Protein AF-A0A2E0ERQ9-F1 (afdb_monomer_lite)

Structure (mmCIF, N/CA/C/O backbone):
data_AF-A0A2E0ERQ9-F1
#
_entry.id   AF-A0A2E0ERQ9-F1
#
loop_
_atom_site.group_PDB
_atom_site.id
_atom_site.type_symbol
_atom_site.label_atom_id
_atom_site.label_alt_id
_atom_site.label_comp_id
_atom_site.label_asym_id
_atom_site.label_entity_id
_atom_site.label_seq_id
_atom_site.pdbx_PDB_ins_code
_atom_site.Cartn_x
_atom_site.Cartn_y
_atom_site.Cartn_z
_atom_site.occupancy
_atom_site.B_iso_or_equiv
_atom_site.auth_seq_id
_atom_site.auth_comp_id
_atom_site.auth_asym_id
_atom_site.auth_atom_id
_atom_site.pdbx_PDB_model_num
ATOM 1 N N . MET A 1 1 ? -15.471 -9.674 26.790 1.00 44.66 1 MET A N 1
ATOM 2 C CA . MET A 1 1 ? -16.475 -10.298 25.898 1.00 44.66 1 MET A CA 1
ATOM 3 C C . MET A 1 1 ? -15.826 -11.527 25.257 1.00 44.66 1 MET A C 1
ATOM 5 O O . MET A 1 1 ? -14.928 -11.338 24.452 1.00 44.66 1 MET A O 1
ATOM 9 N N . LYS A 1 2 ? -16.153 -12.767 25.665 1.00 51.59 2 LYS A N 1
ATOM 10 C CA . LYS A 1 2 ? -15.519 -13.971 25.083 1.00 51.59 2 LYS A CA 1
ATOM 11 C C . LYS A 1 2 ? -15.992 -14.129 23.633 1.00 51.59 2 LYS A C 1
ATOM 13 O O . LYS A 1 2 ? -17.134 -14.515 23.394 1.00 51.59 2 LYS A O 1
ATOM 18 N N . SER A 1 3 ? -15.141 -13.730 22.691 1.00 60.16 3 SER A N 1
ATOM 19 C CA . SER A 1 3 ? -15.260 -14.110 21.286 1.00 60.16 3 SER A CA 1
ATOM 20 C C . SER A 1 3 ? -15.179 -15.637 21.203 1.00 60.16 3 SER A C 1
ATOM 22 O O . SER A 1 3 ? -14.380 -16.260 21.909 1.00 60.16 3 SER A O 1
ATOM 24 N N . ASN A 1 4 ? -16.043 -16.255 20.397 1.00 76.00 4 ASN A N 1
ATOM 25 C CA . ASN A 1 4 ? -16.022 -17.699 20.209 1.00 76.00 4 ASN A CA 1
ATOM 26 C C . ASN A 1 4 ? -14.870 -18.036 19.250 1.00 76.00 4 ASN A C 1
ATOM 28 O O . ASN A 1 4 ? -15.045 -18.090 18.033 1.00 76.00 4 ASN A O 1
ATOM 32 N N . PHE A 1 5 ? -13.665 -18.180 19.808 1.00 82.62 5 PHE A N 1
ATOM 33 C CA . PHE A 1 5 ? -12.406 -18.360 19.075 1.00 82.62 5 PHE A CA 1
ATOM 34 C C . PHE A 1 5 ? -12.476 -19.492 18.034 1.00 82.62 5 PHE A C 1
ATOM 36 O O . PHE A 1 5 ? -11.980 -19.342 16.921 1.00 82.62 5 PHE A O 1
ATOM 43 N N . LYS A 1 6 ? -13.203 -20.576 18.344 1.00 83.69 6 LYS A N 1
ATOM 44 C CA . LYS A 1 6 ? -13.457 -21.692 17.416 1.00 83.69 6 LYS A CA 1
ATOM 45 C C . LYS A 1 6 ? -14.171 -21.254 16.129 1.00 83.69 6 LYS A C 1
ATOM 47 O O . LYS A 1 6 ? -13.808 -21.7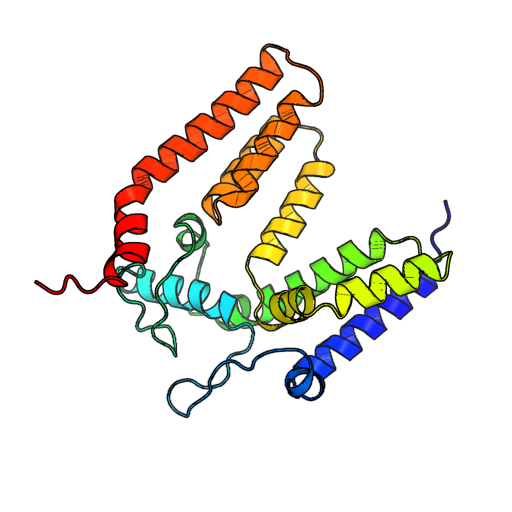14 15.054 1.00 83.69 6 LYS A O 1
ATOM 52 N N . ILE A 1 7 ? -15.149 -20.347 16.228 1.00 83.44 7 ILE A N 1
ATOM 53 C CA . ILE A 1 7 ? -15.884 -19.829 15.063 1.00 83.44 7 ILE A CA 1
ATOM 54 C C . ILE A 1 7 ? -14.958 -18.986 14.182 1.00 83.44 7 ILE A C 1
ATOM 56 O O . ILE A 1 7 ? -15.000 -19.114 12.966 1.00 83.44 7 ILE A O 1
ATOM 60 N N . HIS A 1 8 ? -14.080 -18.178 14.779 1.00 85.25 8 HIS A N 1
ATOM 61 C CA . HIS A 1 8 ? -13.148 -17.338 14.018 1.00 85.25 8 HIS A CA 1
ATOM 62 C C . HIS A 1 8 ? -12.153 -18.193 13.231 1.00 85.25 8 HIS A C 1
ATOM 64 O O . HIS A 1 8 ? -11.906 -17.919 12.062 1.00 85.25 8 HIS A O 1
ATOM 70 N N . ILE A 1 9 ? -11.639 -19.260 13.851 1.00 85.25 9 ILE A N 1
ATOM 71 C CA . ILE A 1 9 ? -10.770 -20.231 13.179 1.00 85.25 9 ILE A CA 1
ATOM 72 C C . ILE A 1 9 ? -11.498 -20.891 12.004 1.00 85.25 9 ILE A C 1
ATOM 74 O O . ILE A 1 9 ? -10.958 -20.940 10.902 1.00 85.25 9 ILE A O 1
ATOM 78 N N . LEU A 1 10 ? -12.725 -21.375 12.223 1.00 85.44 10 LEU A N 1
ATOM 79 C CA . LEU A 1 10 ? -13.515 -22.018 11.173 1.00 85.44 10 LEU A CA 1
ATOM 80 C C . LEU A 1 10 ? -13.755 -21.071 9.989 1.00 85.44 10 LEU A C 1
ATOM 82 O O . LEU A 1 10 ? -13.520 -21.448 8.844 1.00 85.44 10 LEU A O 1
ATOM 86 N N . VAL A 1 11 ? -14.183 -19.837 10.268 1.00 85.38 11 VAL A N 1
ATOM 87 C CA . VAL A 1 11 ? -14.429 -18.808 9.250 1.00 85.38 11 VAL A CA 1
ATOM 88 C C . VAL A 1 11 ? -13.144 -18.462 8.493 1.00 85.38 11 VAL A C 1
ATOM 90 O O . VAL A 1 11 ? -13.171 -18.344 7.271 1.00 85.38 11 VAL A O 1
ATOM 93 N N . PHE A 1 12 ? -12.008 -18.371 9.189 1.00 86.19 12 PHE A N 1
ATOM 94 C CA . PHE A 1 12 ? -10.707 -18.133 8.565 1.00 86.19 12 PHE A CA 1
ATOM 95 C C . PHE A 1 12 ? -10.336 -19.239 7.575 1.00 86.19 12 PHE A C 1
ATOM 97 O O . PHE A 1 12 ? -10.078 -18.944 6.408 1.00 86.19 12 PHE A O 1
ATOM 104 N N . PHE A 1 13 ? -10.402 -20.509 7.980 1.00 86.50 13 PHE A N 1
ATOM 105 C CA . PHE A 1 13 ? -10.125 -21.620 7.066 1.00 86.50 13 PHE A CA 1
ATOM 106 C C . PHE A 1 13 ? -11.117 -21.698 5.900 1.00 86.50 13 PHE A C 1
ATOM 108 O O . PHE A 1 13 ? -10.704 -21.982 4.777 1.00 86.50 13 PHE A O 1
ATOM 115 N N . LEU A 1 14 ? -12.396 -21.384 6.126 1.00 84.12 14 LEU A N 1
ATOM 116 C CA . LEU A 1 14 ? -13.394 -21.337 5.057 1.00 84.12 14 LEU A CA 1
ATOM 117 C C . LEU A 1 14 ? -13.080 -20.224 4.049 1.00 84.12 14 LEU A C 1
ATOM 119 O O . LEU A 1 14 ? -13.145 -20.459 2.846 1.00 84.12 14 LEU A O 1
ATOM 123 N N . SER A 1 15 ? -12.668 -19.042 4.513 1.00 83.00 15 SER A N 1
ATOM 124 C CA . SER A 1 15 ? -12.252 -17.948 3.625 1.00 83.00 15 SER A CA 1
ATOM 125 C C . SER A 1 15 ? -11.004 -18.284 2.811 1.00 83.00 15 SER A C 1
ATOM 127 O O . SER A 1 15 ? -10.958 -17.989 1.620 1.00 83.00 15 SER A O 1
ATOM 129 N N . ILE A 1 16 ? -10.038 -18.992 3.406 1.00 84.44 16 ILE A N 1
ATOM 130 C CA . ILE A 1 16 ? -8.882 -19.521 2.675 1.00 84.44 16 ILE A CA 1
ATOM 131 C C . ILE A 1 16 ? -9.336 -20.518 1.610 1.00 84.44 16 ILE A C 1
ATOM 133 O O . ILE A 1 16 ? -8.895 -20.413 0.472 1.00 84.44 16 ILE A O 1
ATOM 137 N N . ALA A 1 17 ? -10.230 -21.454 1.942 1.00 81.25 17 ALA A N 1
ATOM 138 C CA . ALA A 1 17 ? -10.741 -22.423 0.975 1.00 81.25 17 ALA A CA 1
ATOM 139 C C . ALA A 1 17 ? -11.437 -21.729 -0.207 1.00 81.25 17 ALA A C 1
ATOM 141 O O . ALA A 1 17 ? -11.180 -22.067 -1.358 1.00 81.25 17 ALA A O 1
ATOM 142 N N . VAL A 1 18 ? -12.248 -20.704 0.060 1.00 75.19 18 VAL A N 1
ATOM 143 C CA . VAL A 1 18 ? -12.875 -19.874 -0.979 1.00 75.19 18 VAL A CA 1
ATOM 144 C C . VAL A 1 18 ? -11.821 -19.198 -1.851 1.00 75.19 18 VAL A C 1
ATOM 146 O O . VAL A 1 18 ? -11.927 -19.239 -3.071 1.00 75.19 18 VAL A O 1
ATOM 149 N N . PHE A 1 19 ? -10.782 -18.618 -1.253 1.00 75.44 19 PHE A N 1
ATOM 150 C CA . PHE A 1 19 ? -9.700 -17.978 -2.000 1.00 75.44 19 PHE A CA 1
ATOM 151 C C . PHE A 1 19 ? -8.886 -18.961 -2.832 1.00 75.44 19 PHE A C 1
ATOM 153 O O . PHE A 1 19 ? -8.547 -18.657 -3.973 1.00 75.44 19 PHE A O 1
ATOM 160 N N . LEU A 1 20 ? -8.649 -20.168 -2.323 1.00 75.06 20 LEU A N 1
ATOM 161 C CA . LEU A 1 20 ? -8.053 -21.247 -3.104 1.00 75.06 20 LEU A CA 1
ATOM 162 C C . LEU A 1 20 ? -8.925 -21.637 -4.301 1.00 75.06 20 LEU A C 1
ATOM 164 O O . LEU A 1 20 ? -8.372 -22.057 -5.306 1.00 75.06 20 LEU A O 1
ATOM 168 N N . LEU A 1 21 ? -10.248 -21.449 -4.235 1.00 70.38 21 LEU A N 1
ATOM 169 C CA . LEU A 1 21 ? -11.177 -21.663 -5.353 1.00 70.38 21 LEU A CA 1
ATOM 170 C C . LEU A 1 21 ? -11.276 -20.467 -6.323 1.00 70.38 21 LEU A C 1
ATOM 172 O O . LEU A 1 21 ? -11.839 -20.614 -7.411 1.00 70.38 21 LEU A O 1
ATOM 176 N N . ILE A 1 22 ? -10.696 -19.307 -5.991 1.00 68.00 22 ILE A N 1
ATOM 177 C CA . ILE A 1 22 ? -10.558 -18.173 -6.925 1.00 68.00 22 ILE A CA 1
ATOM 178 C C . ILE A 1 22 ? -9.471 -18.463 -7.966 1.00 68.00 22 ILE A C 1
ATOM 180 O O . ILE A 1 22 ? -9.677 -18.199 -9.151 1.00 68.00 22 ILE A O 1
ATOM 184 N N . TYR A 1 23 ? -8.345 -19.043 -7.540 1.00 65.19 23 TYR A N 1
ATOM 185 C CA . TYR A 1 23 ? -7.216 -19.381 -8.414 1.00 65.19 23 TYR A CA 1
ATOM 186 C C . TYR A 1 23 ? -7.529 -20.368 -9.552 1.00 65.19 23 TYR A C 1
ATOM 188 O O . TYR A 1 23 ? -7.050 -20.124 -10.650 1.00 65.19 23 TYR A O 1
ATOM 196 N N . PRO A 1 24 ? -8.354 -21.424 -9.393 1.00 61.06 24 PRO A N 1
ATOM 197 C CA . PRO A 1 24 ? -8.793 -22.265 -10.511 1.00 61.06 24 PRO A CA 1
ATOM 198 C C . PRO A 1 24 ? -9.863 -21.592 -11.391 1.00 61.06 24 PRO A C 1
ATOM 200 O O . PRO A 1 24 ? -10.491 -22.249 -12.214 1.00 61.06 24 PRO A O 1
ATOM 203 N N . HIS A 1 25 ? -10.124 -20.296 -11.200 1.00 63.12 25 HIS A N 1
ATOM 204 C CA . HIS A 1 25 ? -11.073 -19.476 -11.957 1.00 63.12 25 HIS A CA 1
ATOM 205 C C . HIS A 1 25 ? -12.541 -19.921 -11.925 1.00 63.12 25 HIS A C 1
ATOM 207 O O . HIS A 1 25 ? -13.368 -19.364 -12.650 1.00 63.12 25 HIS A O 1
ATOM 213 N N . ILE A 1 26 ? -12.892 -20.853 -11.036 1.00 61.28 26 ILE A N 1
ATOM 214 C CA . ILE A 1 26 ? -14.237 -21.436 -10.924 1.00 61.28 26 ILE A CA 1
ATOM 215 C C . ILE A 1 26 ? -15.272 -20.354 -10.591 1.00 61.28 26 ILE A C 1
ATOM 217 O O . ILE A 1 26 ? -16.313 -20.262 -11.239 1.00 61.28 26 ILE A O 1
ATOM 221 N N . PHE A 1 27 ? -14.965 -19.484 -9.624 1.00 55.94 27 PHE A N 1
ATOM 222 C CA . PHE A 1 27 ? -15.824 -18.348 -9.266 1.00 55.94 27 PHE A CA 1
ATOM 223 C C . PHE A 1 27 ? -15.600 -17.116 -10.157 1.00 55.94 27 PHE A C 1
ATOM 225 O O . PHE A 1 27 ? -16.469 -16.255 -10.276 1.00 55.94 27 PHE A O 1
ATOM 232 N N . TYR A 1 28 ? -14.451 -17.039 -10.825 1.00 58.38 28 TYR A N 1
ATOM 233 C CA . TYR A 1 28 ? -13.994 -15.848 -11.538 1.00 58.38 28 TYR A CA 1
ATOM 234 C C . TYR A 1 28 ? -14.895 -15.506 -12.728 1.00 58.38 28 TYR A C 1
ATOM 236 O O . TYR A 1 28 ? -15.279 -14.354 -12.881 1.00 58.38 28 TYR A O 1
ATOM 244 N N . LYS A 1 29 ? -15.328 -16.511 -13.505 1.00 62.69 29 LYS A N 1
ATOM 245 C CA . LYS A 1 29 ? -16.201 -16.319 -14.680 1.00 62.69 29 LYS A CA 1
ATOM 246 C C . LYS A 1 29 ? -17.531 -15.619 -14.356 1.00 62.69 29 LYS A C 1
ATOM 248 O O . LYS A 1 29 ? -18.107 -14.987 -15.235 1.00 62.69 29 LYS A O 1
ATOM 253 N N . TYR A 1 30 ? -18.022 -15.742 -13.123 1.00 64.25 30 TYR A N 1
ATOM 254 C CA . TYR A 1 30 ? -19.351 -15.260 -12.736 1.00 64.25 30 TYR A CA 1
ATOM 255 C C . TYR A 1 30 ? -19.328 -13.928 -11.985 1.00 64.25 30 TYR A C 1
ATOM 257 O O . TYR A 1 30 ? -20.304 -13.187 -12.046 1.00 64.25 30 TYR A O 1
ATOM 265 N N . PHE A 1 31 ? -18.234 -13.620 -11.283 1.00 64.69 31 PHE A N 1
ATOM 266 C CA . PHE A 1 31 ? -18.182 -12.478 -10.364 1.00 64.69 31 PHE A CA 1
ATOM 267 C C . PHE A 1 31 ? -17.186 -11.387 -10.769 1.00 64.69 31 PHE A C 1
ATOM 269 O O . PHE A 1 31 ? -17.304 -10.264 -10.280 1.00 64.69 31 PHE A O 1
ATOM 276 N N . VAL A 1 32 ? -16.202 -11.688 -11.628 1.00 65.12 32 VAL A N 1
ATOM 277 C CA . VAL A 1 32 ? -15.074 -10.787 -11.895 1.00 65.12 32 VAL A CA 1
ATOM 278 C C . VAL A 1 32 ? -14.647 -10.826 -13.364 1.00 65.12 32 VAL A C 1
ATOM 280 O O . VAL A 1 32 ? -14.481 -11.888 -13.958 1.00 65.12 32 VAL A O 1
ATOM 283 N N . PHE A 1 33 ? -14.397 -9.657 -13.958 1.00 65.44 33 PHE A N 1
ATOM 284 C CA . PHE A 1 33 ? -13.843 -9.581 -15.311 1.00 65.44 33 PHE A CA 1
ATOM 285 C C . PHE A 1 33 ? -12.395 -10.091 -15.325 1.00 65.44 33 PHE A C 1
ATOM 287 O O . PHE A 1 33 ? -11.528 -9.562 -14.620 1.00 65.44 33 PHE A O 1
ATOM 294 N N . GLN A 1 34 ? -12.139 -11.127 -16.122 1.00 65.00 34 GLN A N 1
ATOM 295 C CA . GLN A 1 34 ? -10.807 -11.707 -16.280 1.00 65.00 34 GLN A CA 1
ATOM 296 C C . GLN A 1 34 ? -9.852 -10.707 -16.930 1.00 65.00 34 GLN A C 1
ATOM 298 O O . GLN A 1 34 ? -10.224 -9.978 -17.850 1.00 65.00 34 GLN A O 1
ATOM 303 N N . MET A 1 35 ? -8.613 -10.676 -16.437 1.00 66.62 35 MET A N 1
ATOM 304 C CA . MET A 1 35 ? -7.533 -9.992 -17.143 1.00 66.62 35 MET A CA 1
ATOM 305 C C . MET A 1 35 ? -7.275 -10.720 -18.468 1.00 66.62 35 MET A C 1
ATOM 307 O O . MET A 1 35 ? -7.249 -11.954 -18.473 1.00 66.62 35 MET A O 1
ATOM 311 N N . PRO A 1 36 ? -7.091 -9.991 -19.581 1.00 66.56 36 PRO A N 1
ATOM 312 C CA . PRO A 1 36 ? -6.768 -10.610 -20.856 1.00 66.56 36 PRO A CA 1
ATOM 313 C C . PRO A 1 36 ? -5.425 -11.339 -20.740 1.00 66.56 36 PRO A C 1
ATOM 315 O O . PRO A 1 36 ? -4.424 -10.752 -20.321 1.00 66.56 36 PRO A O 1
ATOM 318 N N . PHE A 1 37 ? -5.416 -12.618 -21.107 1.00 70.56 37 PHE A N 1
ATOM 319 C CA . PHE A 1 37 ? -4.227 -13.464 -21.119 1.00 70.56 37 PHE A CA 1
ATOM 320 C C . PHE A 1 37 ? -3.877 -13.857 -22.557 1.00 70.56 37 PHE A C 1
ATOM 322 O O . PHE A 1 37 ? -4.756 -14.062 -23.394 1.00 70.56 37 PHE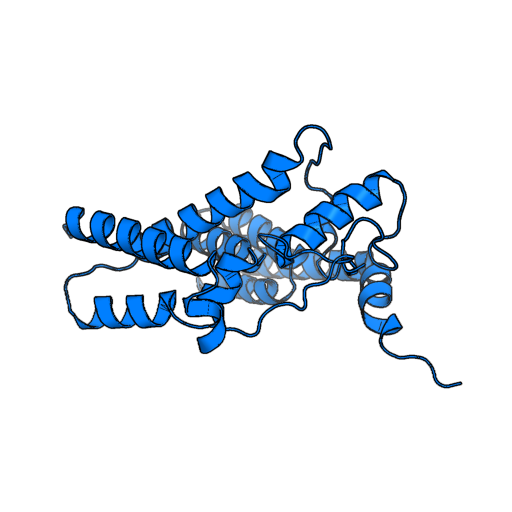 A O 1
ATOM 329 N N . SER A 1 38 ? -2.581 -13.934 -22.845 1.00 69.50 38 SER A N 1
ATOM 330 C CA . SER A 1 38 ? -2.030 -14.383 -24.129 1.00 69.50 38 SER A CA 1
ATOM 331 C C . SER A 1 38 ? -0.670 -15.046 -23.906 1.00 69.50 38 SER A C 1
ATOM 333 O O . SER A 1 38 ? -0.111 -14.935 -22.817 1.00 69.50 38 SER A O 1
ATOM 335 N N . ASP A 1 39 ? -0.096 -15.672 -24.934 1.00 67.69 39 ASP A N 1
ATOM 336 C CA . ASP A 1 39 ? 1.247 -16.268 -24.840 1.00 67.69 39 ASP A CA 1
ATOM 337 C C . ASP A 1 39 ? 2.332 -15.235 -24.485 1.00 67.69 39 ASP A C 1
ATOM 339 O O . ASP A 1 39 ? 3.324 -15.559 -23.836 1.00 67.69 39 ASP A O 1
ATOM 343 N N . GLN A 1 40 ? 2.130 -13.972 -24.875 1.00 65.81 40 GLN A N 1
ATOM 344 C CA . GLN A 1 40 ? 3.043 -12.860 -24.584 1.00 65.81 40 GLN A CA 1
ATOM 345 C C . GLN A 1 40 ? 2.778 -12.211 -23.221 1.00 65.81 40 GLN A C 1
ATOM 347 O O . GLN A 1 40 ? 3.667 -11.585 -22.649 1.00 65.81 40 GLN A O 1
ATOM 352 N N . ALA A 1 41 ? 1.568 -12.380 -22.692 1.00 66.88 41 ALA A N 1
ATOM 353 C CA . ALA A 1 41 ? 1.157 -11.849 -21.405 1.00 66.88 41 ALA A CA 1
ATOM 354 C C . ALA A 1 41 ? 0.408 -12.940 -20.629 1.00 66.88 41 ALA A C 1
ATOM 356 O O . ALA A 1 41 ? -0.833 -12.959 -20.614 1.00 66.88 41 ALA A O 1
ATOM 357 N N . PRO A 1 42 ? 1.158 -13.903 -20.059 1.00 67.06 42 PRO A N 1
ATOM 358 C CA . PRO A 1 42 ? 0.564 -15.022 -19.360 1.00 67.06 42 PRO A CA 1
ATOM 359 C C . PRO A 1 42 ? -0.199 -14.513 -18.146 1.00 67.06 42 PRO A C 1
ATOM 361 O O . PRO A 1 42 ? 0.096 -13.459 -17.575 1.00 67.06 42 PRO A O 1
ATOM 364 N N . GLN A 1 43 ? -1.185 -15.294 -17.730 1.00 67.00 43 GLN A N 1
ATOM 365 C CA . GLN A 1 43 ? -1.933 -14.977 -16.534 1.00 67.00 43 GLN A CA 1
ATOM 366 C C . GLN A 1 43 ? -0.993 -14.920 -15.325 1.00 67.00 43 GLN A C 1
ATOM 368 O O . GLN A 1 43 ? -0.382 -15.914 -14.935 1.00 67.00 43 GLN A O 1
ATOM 373 N N . SER A 1 44 ? -0.864 -13.728 -14.747 1.00 72.88 44 SER A N 1
ATOM 374 C CA . SER A 1 44 ? -0.012 -13.493 -13.590 1.00 72.88 44 SER A CA 1
ATOM 375 C C . SER A 1 44 ? -0.828 -13.599 -12.315 1.00 72.88 44 SER A C 1
ATOM 377 O O . SER A 1 44 ? -1.833 -12.904 -12.161 1.00 72.88 44 SER A O 1
ATOM 379 N N . TYR A 1 45 ? -0.332 -14.374 -11.353 1.00 81.06 45 TYR A N 1
ATOM 380 C CA . TYR A 1 45 ? -0.757 -14.215 -9.966 1.00 81.06 45 TYR A CA 1
ATOM 381 C C . TYR A 1 45 ? -0.484 -12.779 -9.516 1.00 81.06 45 TYR A C 1
ATOM 383 O O . TYR A 1 45 ? 0.540 -12.203 -9.897 1.00 81.06 45 TYR A O 1
ATOM 391 N N . PHE A 1 46 ? -1.391 -12.209 -8.720 1.00 89.56 46 PHE A N 1
ATOM 392 C CA . PHE A 1 46 ? -1.217 -10.886 -8.119 1.00 89.56 46 PHE A CA 1
ATOM 393 C C . PHE A 1 46 ? -0.924 -9.783 -9.140 1.00 89.56 46 PHE A C 1
ATOM 395 O O . PHE A 1 46 ? 0.036 -9.022 -9.015 1.00 89.56 46 PHE A O 1
ATOM 402 N N . ALA A 1 47 ? -1.736 -9.723 -10.194 1.00 88.19 47 ALA A N 1
ATOM 403 C CA . ALA A 1 47 ? -1.422 -8.923 -11.367 1.00 88.19 47 ALA A CA 1
ATOM 404 C C . ALA A 1 47 ? -1.248 -7.413 -11.101 1.00 88.19 47 ALA A C 1
ATOM 406 O O . ALA A 1 47 ? -0.473 -6.776 -11.811 1.00 88.19 47 ALA A O 1
ATOM 407 N N . ASP A 1 48 ? -1.918 -6.818 -10.110 1.00 91.31 48 ASP A N 1
ATOM 408 C CA . ASP A 1 48 ? -1.712 -5.397 -9.775 1.00 91.31 48 ASP A CA 1
ATOM 409 C C . ASP A 1 48 ? -0.351 -5.197 -9.092 1.00 91.31 48 ASP A C 1
ATOM 411 O O . ASP A 1 48 ? 0.378 -4.247 -9.382 1.00 91.31 48 ASP A O 1
ATOM 415 N N . TRP A 1 49 ? 0.030 -6.134 -8.225 1.00 93.56 49 TRP A N 1
ATOM 416 C CA . TRP A 1 49 ? 1.319 -6.115 -7.542 1.00 93.56 49 TRP A CA 1
ATOM 417 C C . TRP A 1 49 ? 2.503 -6.316 -8.483 1.00 93.56 49 TRP A C 1
ATOM 419 O O . TRP A 1 49 ? 3.560 -5.711 -8.288 1.00 93.56 49 TRP A O 1
ATOM 429 N N . THR A 1 50 ? 2.337 -7.122 -9.534 1.00 92.12 50 THR A N 1
ATOM 430 C CA . THR A 1 50 ? 3.430 -7.381 -10.477 1.00 92.12 50 THR A CA 1
ATOM 431 C C . THR A 1 50 ? 3.891 -6.133 -11.218 1.00 92.12 50 THR A C 1
ATOM 433 O O . THR A 1 50 ? 5.080 -6.052 -11.514 1.00 92.12 50 THR A O 1
ATOM 436 N N . VAL A 1 51 ? 3.028 -5.123 -11.408 1.00 92.50 51 VAL A N 1
ATOM 437 C CA . VAL A 1 51 ? 3.424 -3.804 -11.948 1.00 92.50 51 VAL A CA 1
ATOM 438 C C . VAL A 1 51 ? 4.455 -3.127 -11.049 1.00 92.50 51 VAL A C 1
ATOM 440 O O . VAL A 1 51 ? 5.419 -2.540 -11.528 1.00 92.50 51 VAL A O 1
ATOM 443 N N . ILE A 1 52 ? 4.266 -3.207 -9.730 1.00 94.69 52 ILE A N 1
ATOM 444 C CA . ILE A 1 52 ? 5.157 -2.564 -8.759 1.00 94.69 52 ILE A CA 1
ATOM 445 C C . ILE A 1 52 ? 6.509 -3.286 -8.750 1.00 94.69 52 ILE A C 1
ATOM 447 O O . ILE A 1 52 ? 7.557 -2.640 -8.776 1.00 94.69 52 ILE A O 1
ATOM 451 N N . ILE A 1 53 ? 6.501 -4.623 -8.759 1.00 94.75 53 ILE A N 1
ATOM 452 C CA . ILE A 1 53 ? 7.736 -5.421 -8.787 1.00 94.75 53 ILE A CA 1
ATOM 453 C C . ILE A 1 53 ? 8.504 -5.225 -10.098 1.00 94.75 53 ILE A C 1
ATOM 455 O O . ILE A 1 53 ? 9.719 -5.010 -10.075 1.00 94.75 53 ILE A O 1
ATOM 459 N N . SER A 1 54 ? 7.814 -5.258 -11.239 1.00 94.00 54 SER A N 1
ATOM 460 C CA . SER A 1 54 ? 8.432 -5.039 -12.548 1.00 94.00 54 SER A CA 1
ATOM 461 C C . SER A 1 54 ? 9.003 -3.628 -12.669 1.00 94.00 54 SER A C 1
ATOM 463 O O . SER A 1 54 ? 10.141 -3.477 -13.110 1.00 94.00 54 SER A O 1
ATOM 465 N N . ALA A 1 55 ? 8.296 -2.614 -12.163 1.00 95.19 55 ALA A N 1
ATOM 466 C CA . ALA A 1 55 ? 8.798 -1.248 -12.111 1.00 95.19 55 ALA A CA 1
ATOM 467 C C . ALA A 1 55 ? 10.054 -1.129 -11.228 1.00 95.19 55 ALA A C 1
ATOM 469 O O . ALA A 1 55 ? 11.029 -0.487 -11.613 1.00 95.19 55 ALA A O 1
ATOM 470 N N . MET A 1 56 ? 10.109 -1.791 -10.069 1.00 95.06 56 MET A N 1
ATOM 471 C CA . MET A 1 56 ? 11.342 -1.818 -9.268 1.00 95.06 56 MET A CA 1
ATOM 472 C C . MET A 1 56 ? 12.504 -2.465 -10.031 1.00 95.06 56 MET A C 1
ATOM 474 O O . MET A 1 56 ? 13.611 -1.924 -10.040 1.00 95.06 56 MET A O 1
ATOM 478 N N . LYS A 1 57 ? 12.251 -3.580 -10.726 1.00 94.00 57 LYS A N 1
ATOM 479 C CA . LYS A 1 57 ? 13.253 -4.256 -11.560 1.00 94.00 57 LYS A CA 1
ATOM 480 C C . LYS A 1 57 ? 13.762 -3.354 -12.691 1.00 94.00 57 LYS A C 1
ATOM 482 O O . LYS A 1 57 ? 14.970 -3.240 -12.868 1.00 94.00 57 LYS A O 1
ATOM 487 N N . CYS A 1 58 ? 12.868 -2.696 -13.420 1.00 94.56 58 CYS A N 1
ATOM 488 C CA . CYS A 1 58 ? 13.233 -1.834 -14.544 1.00 94.56 58 CYS A CA 1
ATOM 489 C C . CYS A 1 58 ? 13.914 -0.537 -14.099 1.00 94.56 58 CYS A C 1
ATOM 491 O O . CYS A 1 58 ? 14.860 -0.081 -14.740 1.00 94.56 58 CYS A O 1
ATOM 493 N N . LYS A 1 59 ? 13.534 0.013 -12.943 1.00 94.44 59 LYS A N 1
ATOM 494 C CA . LYS A 1 59 ? 14.241 1.150 -12.344 1.00 94.44 59 LYS A CA 1
ATOM 495 C C . LYS A 1 59 ? 15.708 0.819 -12.047 1.00 94.44 59 LYS A C 1
ATOM 497 O O . LYS A 1 59 ? 16.571 1.652 -12.303 1.00 94.44 59 LYS A O 1
ATOM 502 N N . LEU A 1 60 ? 16.011 -0.391 -11.558 1.00 92.31 60 LEU A N 1
ATOM 503 C CA . LEU A 1 60 ? 17.401 -0.832 -11.344 1.00 92.31 60 LEU A CA 1
ATOM 504 C C . LEU A 1 60 ? 18.214 -0.917 -12.645 1.00 92.31 60 LEU A C 1
ATOM 506 O O . LEU A 1 60 ? 19.436 -0.828 -12.606 1.00 92.31 60 LEU A O 1
ATOM 510 N N . GLN A 1 61 ? 17.544 -1.073 -13.785 1.00 93.56 61 GLN A N 1
ATOM 511 C CA . GLN A 1 61 ? 18.158 -1.101 -15.113 1.00 93.56 61 GLN A CA 1
ATOM 512 C C . GLN A 1 61 ? 18.254 0.295 -15.759 1.00 93.56 61 GLN A C 1
ATOM 514 O O . GLN A 1 61 ? 18.733 0.408 -16.883 1.00 93.56 61 GLN A O 1
ATOM 519 N N . GLY A 1 62 ? 17.818 1.354 -15.066 1.00 93.94 62 GLY A N 1
ATOM 520 C CA . GLY A 1 62 ? 17.887 2.737 -15.546 1.00 93.94 62 GLY A CA 1
ATOM 521 C C . GLY A 1 62 ? 16.671 3.210 -16.349 1.00 93.94 62 GLY A C 1
ATOM 522 O O . GLY A 1 62 ? 16.694 4.328 -16.859 1.00 93.94 62 GLY A O 1
ATOM 523 N N . TYR A 1 63 ? 15.604 2.408 -16.450 1.00 94.31 63 TYR A N 1
ATOM 524 C CA . TYR A 1 63 ? 14.379 2.821 -17.143 1.00 94.31 63 TYR A CA 1
ATOM 525 C C . TYR A 1 63 ? 13.567 3.835 -16.326 1.00 94.31 63 TYR A C 1
ATOM 527 O O . TYR A 1 63 ? 13.411 3.707 -15.107 1.00 94.31 63 TYR A O 1
ATOM 535 N N . ASP A 1 64 ? 12.970 4.805 -17.024 1.00 93.44 64 ASP A N 1
ATOM 536 C CA . ASP A 1 64 ? 11.918 5.656 -16.467 1.00 93.44 64 ASP A CA 1
ATOM 537 C C . ASP A 1 64 ? 10.569 4.924 -16.525 1.00 93.44 64 ASP A C 1
ATOM 539 O O . ASP A 1 64 ? 9.827 4.994 -17.505 1.00 93.44 64 ASP A O 1
ATOM 543 N N . VAL A 1 65 ? 10.252 4.230 -15.435 1.00 93.88 65 VAL A N 1
ATOM 544 C CA . VAL A 1 65 ? 9.068 3.364 -15.306 1.00 93.88 65 VAL A CA 1
ATOM 545 C C . VAL A 1 65 ? 7.726 4.093 -15.350 1.00 93.88 65 VAL A C 1
ATOM 547 O O . VAL A 1 65 ? 6.684 3.453 -15.499 1.00 93.88 65 VAL A O 1
ATOM 550 N N . PHE A 1 66 ? 7.732 5.425 -15.243 1.00 92.44 66 PHE A N 1
ATOM 551 C CA . PHE A 1 66 ? 6.538 6.245 -15.453 1.00 92.44 66 PHE A CA 1
ATOM 552 C C . PHE A 1 66 ? 6.241 6.456 -16.946 1.00 92.44 66 PHE A C 1
ATOM 554 O O . PHE A 1 66 ? 5.108 6.776 -17.300 1.00 92.44 66 PHE A O 1
ATOM 561 N N . LEU A 1 67 ? 7.233 6.257 -17.824 1.00 90.75 67 LEU A N 1
ATOM 562 C CA . LEU A 1 67 ? 7.102 6.355 -19.281 1.00 90.75 67 LEU A CA 1
ATOM 563 C C . LEU A 1 67 ? 6.978 4.991 -19.955 1.00 90.75 67 LEU A C 1
ATOM 565 O O . LEU A 1 67 ? 6.141 4.831 -20.849 1.00 90.75 67 LEU A O 1
ATOM 569 N N . ASP A 1 68 ? 7.815 4.039 -19.554 1.00 91.12 68 ASP A N 1
ATOM 570 C CA . ASP A 1 68 ? 7.870 2.704 -20.143 1.00 91.12 68 ASP A CA 1
ATOM 571 C C . ASP A 1 68 ? 8.362 1.684 -19.114 1.00 91.12 68 ASP A C 1
ATOM 573 O O . ASP A 1 68 ? 9.302 1.951 -18.364 1.00 91.12 68 ASP A O 1
ATOM 577 N N . ASN A 1 69 ? 7.716 0.521 -19.058 1.00 92.88 69 ASN A N 1
ATOM 578 C CA . ASN A 1 69 ? 8.046 -0.526 -18.094 1.00 92.88 69 ASN A CA 1
ATOM 579 C C . ASN A 1 69 ? 8.171 -1.875 -18.813 1.00 92.88 69 ASN A C 1
ATOM 581 O O . ASN A 1 69 ? 7.322 -2.753 -18.632 1.00 92.88 69 ASN A O 1
ATOM 585 N N . PRO A 1 70 ? 9.248 -2.069 -19.597 1.00 92.81 70 PRO A N 1
ATOM 586 C CA . PRO A 1 70 ? 9.425 -3.271 -20.411 1.00 92.81 70 PRO A CA 1
ATOM 587 C C . PRO A 1 70 ? 9.604 -4.549 -19.576 1.00 92.81 70 PRO A C 1
ATOM 589 O O . PRO A 1 70 ? 9.566 -5.656 -20.104 1.00 92.81 70 PRO A O 1
ATOM 592 N N . CYS A 1 71 ? 9.809 -4.417 -18.264 1.00 91.62 71 CYS A N 1
ATOM 593 C CA . CYS A 1 71 ? 9.874 -5.538 -17.335 1.00 91.62 71 CYS A CA 1
ATOM 594 C C . CYS A 1 71 ? 8.494 -6.109 -16.985 1.00 91.62 71 CYS A C 1
ATOM 596 O O . CYS A 1 71 ? 8.436 -7.185 -16.388 1.00 91.62 71 CYS A O 1
ATOM 598 N N . ASP A 1 72 ? 7.407 -5.385 -17.265 1.00 90.94 72 ASP A N 1
ATOM 599 C CA . ASP A 1 72 ? 6.0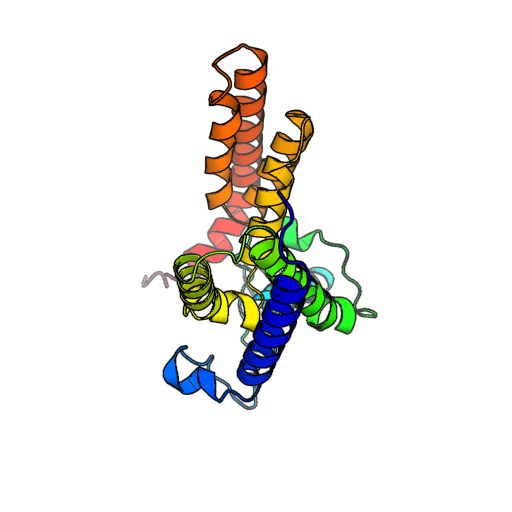39 -5.855 -17.068 1.00 90.94 72 ASP A CA 1
ATOM 600 C C . ASP A 1 72 ? 5.558 -6.633 -18.295 1.00 90.94 72 ASP A C 1
ATOM 602 O O . ASP A 1 72 ? 5.709 -6.172 -19.423 1.00 90.94 72 ASP A O 1
ATOM 606 N N . PHE A 1 73 ? 4.913 -7.782 -18.083 1.00 85.38 73 PHE A N 1
ATOM 607 C CA . PHE A 1 73 ? 4.424 -8.634 -19.175 1.00 85.38 73 PHE A CA 1
ATOM 608 C C . PHE A 1 73 ? 3.399 -7.942 -20.087 1.00 85.38 73 PHE A C 1
ATOM 610 O O . PHE A 1 73 ? 3.291 -8.283 -21.259 1.00 85.38 73 PHE A O 1
ATOM 617 N N . TRP A 1 74 ? 2.661 -6.957 -19.568 1.00 85.38 74 TRP A N 1
ATOM 618 C CA . TRP A 1 74 ? 1.706 -6.152 -20.334 1.00 85.38 74 TRP A CA 1
ATOM 619 C C . TRP A 1 74 ? 2.250 -4.751 -20.660 1.00 85.38 74 TRP A C 1
ATOM 621 O O . TRP A 1 74 ? 1.486 -3.872 -21.057 1.00 85.38 74 TRP A O 1
ATOM 631 N N . ASN A 1 75 ? 3.550 -4.518 -20.448 1.00 87.81 75 ASN A N 1
ATOM 632 C CA . ASN A 1 75 ? 4.204 -3.213 -20.540 1.00 87.81 75 ASN A CA 1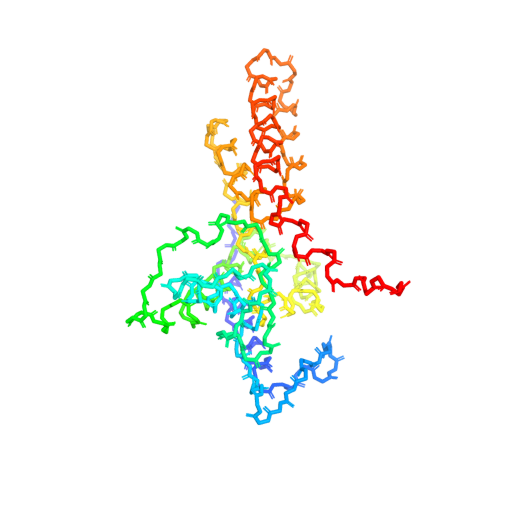
ATOM 633 C C . ASN A 1 75 ? 3.447 -2.094 -19.787 1.00 87.81 75 ASN A C 1
ATOM 635 O O . ASN A 1 75 ? 3.345 -0.948 -20.240 1.00 87.81 75 ASN A O 1
ATOM 639 N N . ARG A 1 76 ? 2.844 -2.427 -18.637 1.00 89.25 76 ARG A N 1
ATOM 640 C CA . ARG A 1 76 ? 2.077 -1.469 -17.832 1.00 89.25 76 ARG A CA 1
ATOM 641 C C . ARG A 1 76 ? 3.022 -0.512 -17.123 1.00 89.25 76 ARG A C 1
ATOM 643 O O . ARG A 1 76 ? 3.869 -0.922 -16.327 1.00 89.25 76 ARG A O 1
ATOM 650 N N . ARG A 1 77 ? 2.821 0.781 -17.365 1.00 91.69 77 ARG A N 1
ATOM 651 C CA . ARG A 1 77 ? 3.548 1.860 -16.684 1.00 91.69 77 ARG A CA 1
ATOM 652 C C . ARG A 1 77 ? 3.257 1.864 -15.187 1.00 91.69 77 ARG A C 1
ATOM 654 O O . ARG A 1 77 ? 2.166 1.500 -14.746 1.00 91.69 77 ARG A O 1
ATOM 661 N N . HIS A 1 78 ? 4.215 2.359 -14.412 1.00 92.31 78 HIS A N 1
ATOM 662 C CA . HIS A 1 78 ? 4.024 2.592 -12.986 1.00 92.31 78 HIS A CA 1
ATOM 663 C C . HIS A 1 78 ? 3.112 3.806 -12.773 1.00 92.31 78 HIS A C 1
ATOM 665 O O . HIS A 1 78 ? 3.479 4.939 -13.077 1.00 92.31 78 HIS A O 1
ATOM 671 N N . VAL A 1 79 ? 1.909 3.558 -12.254 1.00 90.31 79 VAL A N 1
ATOM 672 C CA . VAL A 1 79 ? 0.880 4.588 -11.999 1.00 90.31 79 VAL A CA 1
ATOM 673 C C . VAL A 1 79 ? 0.710 4.922 -10.516 1.00 90.31 79 VAL A C 1
ATOM 675 O O . VAL A 1 79 ? -0.101 5.772 -10.153 1.00 90.31 79 VAL A O 1
ATOM 678 N N . TYR A 1 80 ? 1.458 4.252 -9.643 1.00 90.81 80 TYR A N 1
ATOM 679 C CA . TYR A 1 80 ? 1.440 4.513 -8.208 1.00 90.81 80 TYR A CA 1
ATOM 680 C C . TYR A 1 80 ? 2.501 5.548 -7.832 1.00 90.81 80 TYR A C 1
ATOM 682 O O . TYR A 1 80 ? 3.386 5.879 -8.623 1.00 90.81 80 TYR A O 1
ATOM 690 N N . GLY A 1 81 ? 2.444 6.062 -6.606 1.00 90.62 81 GLY A N 1
ATOM 691 C CA . GLY A 1 81 ? 3.426 7.051 -6.185 1.00 90.62 81 GLY A CA 1
ATOM 692 C C . GLY A 1 81 ? 4.844 6.484 -6.071 1.00 90.62 81 GLY A C 1
ATOM 693 O O . GLY A 1 81 ? 5.069 5.274 -5.929 1.00 90.62 81 GLY A O 1
ATOM 694 N N . SER A 1 82 ? 5.826 7.381 -6.167 1.00 91.25 82 SER A N 1
ATOM 695 C CA . SER A 1 82 ? 7.240 7.015 -6.290 1.00 91.25 82 SER A CA 1
ATOM 696 C C . SER A 1 82 ? 7.799 6.315 -5.049 1.00 91.25 82 SER A C 1
ATOM 698 O O . SER A 1 82 ? 8.777 5.576 -5.166 1.00 91.25 82 SER A O 1
ATOM 700 N N . ILE A 1 83 ? 7.147 6.474 -3.888 1.00 92.06 83 ILE A N 1
ATOM 701 C CA . ILE A 1 83 ? 7.544 5.852 -2.617 1.00 92.06 83 ILE A CA 1
ATOM 702 C C . ILE A 1 83 ? 7.694 4.330 -2.729 1.00 92.06 83 ILE A C 1
ATOM 704 O O . ILE A 1 83 ? 8.613 3.754 -2.152 1.00 92.06 83 ILE A O 1
ATOM 708 N N . LEU A 1 84 ? 6.843 3.680 -3.532 1.00 93.06 84 LEU A N 1
ATOM 709 C CA . LEU A 1 84 ? 6.875 2.229 -3.724 1.00 93.06 84 LEU A CA 1
ATOM 710 C C . LEU A 1 84 ? 8.151 1.768 -4.440 1.00 93.06 84 LEU A C 1
ATOM 712 O O . LEU A 1 84 ? 8.611 0.655 -4.217 1.00 93.06 84 LEU A O 1
ATOM 716 N N . LEU A 1 85 ? 8.768 2.639 -5.242 1.00 93.19 85 LEU A N 1
ATOM 717 C CA . LEU A 1 85 ? 10.012 2.353 -5.959 1.00 93.19 85 LEU A CA 1
ATOM 718 C C . LEU A 1 85 ? 11.265 2.494 -5.080 1.00 93.19 85 LEU A C 1
ATOM 720 O O . LEU A 1 85 ? 12.378 2.319 -5.580 1.00 93.19 85 LEU A O 1
ATOM 724 N N . PHE A 1 86 ? 11.113 2.901 -3.818 1.00 91.00 86 PHE A N 1
ATOM 725 C CA . PHE A 1 86 ? 12.199 2.962 -2.835 1.00 91.00 86 PHE A CA 1
ATOM 726 C C . PHE A 1 86 ? 12.200 1.760 -1.886 1.00 91.00 86 PHE A C 1
ATOM 728 O O . PHE A 1 86 ? 13.057 1.679 -1.008 1.00 91.00 86 PHE A O 1
ATOM 735 N N . LEU A 1 87 ? 11.264 0.820 -2.055 1.00 89.56 87 LEU A N 1
ATOM 736 C CA . LEU A 1 87 ? 11.306 -0.441 -1.330 1.00 89.56 87 LEU A CA 1
ATOM 737 C C . LEU A 1 87 ? 12.590 -1.206 -1.697 1.00 89.56 87 LEU A C 1
ATOM 739 O O . LEU A 1 87 ? 12.989 -1.216 -2.865 1.00 89.56 87 LEU A O 1
ATOM 743 N N . PRO A 1 88 ? 13.249 -1.856 -0.722 1.00 88.44 88 PRO A N 1
ATOM 744 C CA . PRO A 1 88 ? 14.422 -2.663 -1.007 1.00 88.44 88 PRO A CA 1
ATOM 745 C C . PRO A 1 88 ? 13.998 -3.834 -1.890 1.00 88.44 88 PRO A C 1
ATOM 747 O O . PRO A 1 88 ? 13.167 -4.645 -1.481 1.00 88.44 88 PRO A O 1
ATOM 750 N N . TYR A 1 89 ? 14.574 -3.922 -3.085 1.00 89.50 89 TYR A N 1
ATOM 751 C CA . TYR A 1 89 ? 14.318 -4.992 -4.040 1.00 89.50 89 TYR A CA 1
ATOM 752 C C . TYR A 1 89 ? 15.635 -5.635 -4.471 1.00 89.50 89 TYR A C 1
ATOM 754 O O . TYR A 1 89 ? 16.616 -4.952 -4.760 1.00 89.50 89 TYR A O 1
ATOM 762 N N . SER A 1 90 ? 15.640 -6.965 -4.518 1.00 90.25 90 SER A N 1
ATOM 763 C CA . SER A 1 90 ? 16.759 -7.768 -5.003 1.00 90.25 90 SER A CA 1
ATOM 764 C C . SER A 1 90 ? 16.237 -8.842 -5.942 1.00 90.25 90 SER A C 1
ATOM 766 O O . SER A 1 90 ? 15.299 -9.571 -5.610 1.00 90.25 90 SER A O 1
ATOM 768 N N . THR A 1 91 ? 16.884 -8.980 -7.097 1.00 86.75 91 THR A N 1
ATOM 769 C CA . THR A 1 91 ? 16.546 -9.989 -8.108 1.00 86.75 91 THR A CA 1
ATOM 770 C C . THR A 1 91 ? 16.667 -11.415 -7.573 1.00 86.75 91 THR A C 1
ATOM 772 O O . THR A 1 91 ? 15.905 -12.284 -7.987 1.00 86.75 91 THR A O 1
ATOM 775 N N . ASN A 1 92 ? 17.557 -11.652 -6.604 1.00 91.31 92 ASN A N 1
ATOM 776 C CA . ASN A 1 92 ? 17.752 -12.970 -5.988 1.00 91.31 92 ASN A CA 1
ATOM 777 C C . ASN A 1 92 ? 16.550 -13.406 -5.137 1.00 91.31 92 ASN A C 1
ATOM 779 O O . ASN A 1 92 ? 16.368 -14.591 -4.875 1.00 91.31 92 ASN A O 1
ATOM 783 N N . LEU A 1 93 ? 15.719 -12.453 -4.710 1.00 91.94 93 LEU A N 1
ATOM 784 C CA . LEU A 1 93 ? 14.553 -12.677 -3.860 1.00 91.94 93 LEU A CA 1
ATOM 785 C C . LEU A 1 93 ? 13.239 -12.468 -4.626 1.00 91.94 93 LEU A C 1
ATOM 787 O O . LEU A 1 93 ? 12.209 -12.181 -4.023 1.00 91.94 93 LEU A O 1
ATOM 791 N N . ASN A 1 94 ? 13.234 -12.631 -5.953 1.00 88.62 94 ASN A N 1
ATOM 792 C CA . ASN A 1 94 ? 12.057 -12.335 -6.777 1.00 88.62 94 ASN A CA 1
ATOM 793 C C . ASN A 1 94 ? 10.777 -13.065 -6.317 1.00 88.62 94 ASN A C 1
ATOM 795 O O . ASN A 1 94 ? 9.704 -12.462 -6.286 1.00 88.62 94 ASN A O 1
ATOM 799 N N . ASN A 1 95 ? 10.887 -14.328 -5.889 1.00 90.88 95 ASN A N 1
ATOM 800 C CA . ASN A 1 95 ? 9.747 -15.102 -5.375 1.00 90.88 95 ASN A CA 1
ATOM 801 C C . ASN A 1 95 ? 9.212 -14.552 -4.044 1.00 90.88 95 ASN A C 1
ATOM 803 O O . ASN A 1 95 ? 8.005 -14.589 -3.804 1.00 90.88 95 ASN A O 1
ATOM 807 N N . LEU A 1 96 ? 10.086 -14.000 -3.193 1.00 93.88 96 LEU A N 1
ATOM 808 C CA . LEU A 1 96 ? 9.677 -13.341 -1.951 1.00 93.88 96 LEU A CA 1
ATOM 809 C C . LEU A 1 96 ? 8.768 -12.155 -2.251 1.00 93.88 96 LEU A C 1
ATOM 811 O O . LEU A 1 96 ? 7.674 -12.065 -1.698 1.00 93.88 96 LEU A O 1
ATOM 815 N N . TYR A 1 97 ? 9.206 -11.287 -3.160 1.00 92.50 97 TYR A N 1
ATOM 816 C CA . TYR A 1 97 ? 8.457 -10.094 -3.527 1.00 92.50 97 TYR A CA 1
ATOM 817 C C . TYR A 1 97 ? 7.199 -10.414 -4.325 1.00 92.50 97 TYR A C 1
ATOM 819 O O . TYR A 1 97 ? 6.156 -9.843 -4.035 1.00 92.50 97 TYR A O 1
ATOM 827 N N . SER A 1 98 ? 7.271 -11.327 -5.291 1.00 90.06 98 SER A N 1
ATOM 828 C CA . SER A 1 98 ? 6.173 -11.562 -6.238 1.00 90.06 98 SER A CA 1
ATOM 829 C C . SER A 1 98 ? 5.106 -12.532 -5.728 1.00 90.06 98 SER A C 1
ATOM 831 O O . SER A 1 98 ? 3.974 -12.463 -6.191 1.00 90.06 98 SER A O 1
ATOM 833 N N . ILE A 1 99 ? 5.441 -13.439 -4.801 1.00 90.06 99 ILE A N 1
ATOM 834 C CA . ILE A 1 99 ? 4.537 -14.516 -4.358 1.00 90.06 99 ILE A CA 1
ATOM 835 C C . ILE A 1 99 ? 4.322 -14.470 -2.844 1.00 90.06 99 ILE A C 1
ATOM 837 O O . ILE A 1 99 ? 3.188 -14.337 -2.384 1.00 90.06 99 ILE A O 1
ATOM 841 N N . TYR A 1 100 ? 5.391 -14.560 -2.047 1.00 92.81 100 TYR A N 1
ATOM 842 C CA . TYR A 1 100 ? 5.243 -14.746 -0.598 1.00 92.81 100 TYR A CA 1
ATOM 843 C C . TYR A 1 100 ? 4.715 -13.503 0.128 1.00 92.81 100 TYR A C 1
ATOM 845 O O . TYR A 1 100 ? 3.863 -13.638 1.004 1.00 92.81 100 TYR A O 1
ATOM 853 N N . ILE A 1 101 ? 5.167 -12.301 -0.246 1.00 94.25 101 ILE A N 1
ATOM 854 C CA . ILE A 1 101 ? 4.665 -11.035 0.313 1.00 94.25 101 ILE A CA 1
ATOM 855 C C . ILE A 1 101 ? 3.156 -10.865 0.047 1.00 94.25 101 ILE A C 1
ATOM 857 O O . ILE A 1 101 ? 2.418 -10.685 1.020 1.00 94.25 101 ILE A O 1
ATOM 861 N N . PRO A 1 102 ? 2.662 -10.983 -1.202 1.00 93.88 102 PRO A N 1
ATOM 862 C CA . PRO A 1 102 ? 1.229 -10.936 -1.488 1.00 93.88 102 PRO A CA 1
ATOM 863 C C . PRO A 1 102 ? 0.401 -11.945 -0.693 1.00 93.88 102 PRO A C 1
ATOM 865 O O . PRO A 1 102 ? -0.599 -11.576 -0.078 1.00 93.88 102 PRO A O 1
ATOM 868 N N . ILE A 1 103 ? 0.839 -13.210 -0.640 1.00 92.50 103 ILE A N 1
ATOM 869 C CA . ILE A 1 103 ? 0.150 -14.258 0.127 1.00 92.50 103 ILE A CA 1
ATOM 870 C C . ILE A 1 103 ? 0.083 -13.879 1.607 1.00 92.50 103 ILE A C 1
ATOM 872 O O . ILE A 1 103 ? -0.993 -13.922 2.205 1.00 92.50 103 ILE A O 1
ATOM 876 N N . PHE A 1 104 ? 1.212 -13.480 2.198 1.00 95.06 104 PHE A N 1
ATOM 877 C CA . PHE A 1 104 ? 1.282 -13.107 3.607 1.00 95.06 104 PHE A CA 1
ATOM 878 C C . PHE A 1 104 ? 0.310 -11.972 3.942 1.00 95.06 104 PHE A C 1
ATOM 880 O O . PHE A 1 104 ? -0.473 -12.088 4.884 1.00 95.06 104 PHE A O 1
ATOM 887 N N . PHE A 1 105 ? 0.319 -10.891 3.160 1.00 96.44 105 PHE A N 1
ATOM 888 C CA . PHE A 1 105 ? -0.532 -9.737 3.437 1.00 96.44 105 PHE A CA 1
ATOM 889 C C . PHE A 1 105 ? -2.012 -9.992 3.139 1.00 96.44 105 PHE A C 1
ATOM 891 O O . PHE A 1 105 ? -2.856 -9.480 3.870 1.00 96.44 105 PHE A O 1
ATOM 898 N N . ASN A 1 106 ? -2.345 -10.828 2.154 1.00 94.38 106 ASN A N 1
ATOM 899 C CA . ASN A 1 106 ? -3.719 -11.286 1.936 1.00 94.38 106 ASN A CA 1
ATOM 900 C C . ASN A 1 106 ? -4.248 -12.115 3.117 1.00 94.38 106 ASN A C 1
ATOM 902 O O . ASN A 1 106 ? -5.371 -11.899 3.578 1.00 94.38 106 ASN A O 1
ATOM 906 N N . LEU A 1 107 ? -3.435 -13.032 3.650 1.00 93.38 107 LEU A N 1
ATOM 907 C CA . LEU A 1 107 ? -3.795 -13.811 4.840 1.00 93.38 107 LEU A CA 1
ATOM 908 C C . LEU A 1 107 ? -3.919 -12.920 6.080 1.00 93.38 107 LEU A C 1
ATOM 910 O O . LEU A 1 107 ? -4.853 -13.082 6.867 1.00 93.38 107 LEU A O 1
ATOM 914 N N . LEU A 1 108 ? -3.015 -11.951 6.238 1.00 95.56 108 LEU A N 1
ATOM 915 C CA . LEU A 1 108 ? -3.078 -10.976 7.322 1.00 95.56 108 LEU A CA 1
ATOM 916 C C . LEU A 1 108 ? -4.342 -10.113 7.223 1.00 95.56 108 LEU A C 1
ATOM 918 O O . LEU A 1 108 ? -5.025 -9.922 8.225 1.00 95.56 108 LEU A O 1
ATOM 922 N N . PHE A 1 109 ? -4.689 -9.639 6.026 1.00 95.69 109 PHE A N 1
ATOM 923 C CA . PHE A 1 109 ? -5.926 -8.906 5.763 1.00 95.69 109 PHE A CA 1
ATOM 924 C C . PHE A 1 109 ? -7.160 -9.697 6.191 1.00 95.69 109 PHE A C 1
ATOM 926 O O . PHE A 1 109 ? -7.964 -9.193 6.976 1.00 95.69 109 PHE A O 1
ATOM 933 N N . LEU A 1 110 ? -7.269 -10.956 5.763 1.00 92.44 110 LEU A N 1
ATOM 934 C CA . LEU A 1 110 ? -8.357 -11.837 6.183 1.00 92.44 110 LEU A CA 1
ATOM 935 C C . LEU A 1 110 ? -8.434 -11.992 7.695 1.00 92.44 110 LEU A C 1
ATOM 937 O O . LEU A 1 110 ? -9.500 -11.824 8.287 1.00 92.44 110 LEU A O 1
ATOM 941 N N . PHE A 1 111 ? -7.303 -12.315 8.320 1.00 92.19 111 PHE A N 1
ATOM 942 C CA . PHE A 1 111 ? -7.221 -12.508 9.759 1.00 92.19 111 PHE A CA 1
ATOM 943 C C . PHE A 1 111 ? -7.693 -11.258 10.513 1.00 92.19 111 PHE A C 1
ATOM 945 O O . PHE A 1 111 ? -8.503 -11.344 11.441 1.00 92.19 111 PHE A O 1
ATOM 952 N N . VAL A 1 112 ? -7.232 -10.082 10.086 1.00 92.88 112 VAL A N 1
ATOM 953 C CA . VAL A 1 112 ? -7.609 -8.805 10.688 1.00 92.88 112 VAL A CA 1
ATOM 954 C C . VAL A 1 112 ? -9.103 -8.530 10.504 1.00 92.88 112 VAL A C 1
ATOM 956 O O . VAL A 1 112 ? -9.766 -8.211 11.488 1.00 92.88 112 VAL A O 1
ATOM 959 N N . VAL A 1 113 ? -9.674 -8.724 9.313 1.00 92.06 113 VAL A N 1
ATOM 960 C CA . VAL A 1 113 ? -11.119 -8.535 9.081 1.00 92.06 113 VAL A CA 1
ATOM 961 C C . VAL A 1 113 ? -11.951 -9.466 9.967 1.00 92.06 113 VAL A C 1
ATOM 963 O O . VAL A 1 113 ? -12.863 -9.018 10.659 1.00 92.06 113 VAL A O 1
ATOM 966 N N . ILE A 1 114 ? -11.611 -10.756 10.001 1.00 91.06 114 ILE A N 1
ATOM 967 C CA . ILE A 1 114 ? -12.340 -11.769 10.775 1.00 91.06 114 ILE A CA 1
ATOM 968 C C . ILE A 1 114 ? -12.243 -11.483 12.273 1.00 91.06 114 ILE A C 1
ATOM 970 O O . ILE A 1 114 ? -13.242 -11.584 12.978 1.00 91.06 114 ILE A O 1
ATOM 974 N N . SER A 1 115 ? -11.067 -11.091 12.771 1.00 89.44 115 SER A N 1
ATOM 975 C CA . SER A 1 115 ? -10.871 -10.779 14.194 1.00 89.44 115 SER A CA 1
ATOM 976 C C . SER A 1 115 ? -11.678 -9.569 14.682 1.00 89.44 115 SER A C 1
ATOM 978 O O . SER A 1 115 ? -11.999 -9.498 15.868 1.00 89.44 115 SER A O 1
ATOM 980 N N . HIS A 1 116 ? -12.055 -8.650 13.787 1.00 88.81 116 HIS A N 1
ATOM 981 C CA . HIS A 1 116 ? -12.897 -7.497 14.120 1.00 88.81 116 HIS A CA 1
ATOM 982 C C . HIS A 1 116 ? -14.399 -7.825 14.132 1.00 88.81 116 HIS A C 1
ATOM 984 O O . HIS A 1 116 ? -15.192 -7.048 14.670 1.00 88.81 116 HIS A O 1
ATOM 990 N N . ILE A 1 117 ? -14.812 -8.974 13.586 1.00 88.50 117 ILE A N 1
ATOM 991 C CA . ILE A 1 117 ? -16.218 -9.380 13.519 1.00 88.50 117 ILE A CA 1
ATOM 992 C C . ILE A 1 117 ? -16.523 -10.369 14.635 1.00 88.50 117 ILE A C 1
ATOM 994 O O . ILE A 1 117 ? -16.065 -11.503 14.665 1.00 88.50 117 ILE A O 1
ATOM 998 N N . ASN A 1 118 ? -17.384 -9.962 15.558 1.00 88.06 118 ASN A N 1
ATOM 999 C CA . ASN A 1 118 ? -17.803 -10.833 16.644 1.00 88.06 118 ASN A CA 1
ATOM 1000 C C . ASN A 1 118 ? -18.977 -11.723 16.205 1.00 88.06 118 ASN A C 1
ATOM 1002 O O . ASN A 1 118 ? -20.104 -11.325 16.443 1.00 88.06 118 ASN A O 1
ATOM 1006 N N . PHE A 1 119 ? -18.739 -12.903 15.619 1.00 86.50 119 PHE A N 1
ATOM 1007 C CA . PHE A 1 119 ? -19.756 -13.847 15.105 1.00 86.50 119 PHE A CA 1
ATOM 1008 C C . PHE A 1 119 ? -20.703 -14.442 16.174 1.00 86.50 119 PHE A C 1
ATOM 1010 O O . PHE A 1 119 ? -20.636 -15.629 16.495 1.00 86.50 119 PHE A O 1
ATOM 1017 N N . LYS A 1 120 ? -21.589 -13.625 16.751 1.00 87.06 120 LYS A N 1
ATOM 1018 C CA . LYS A 1 120 ? -22.624 -14.067 17.706 1.00 87.06 120 LYS A CA 1
ATOM 1019 C C . LYS A 1 120 ? -24.012 -14.136 17.086 1.00 87.06 120 LYS A C 1
ATOM 1021 O O . LYS A 1 120 ? -24.825 -14.944 17.517 1.00 87.06 120 LYS A O 1
ATOM 1026 N N . LYS A 1 121 ? -24.288 -13.262 16.121 1.00 88.25 121 LYS A N 1
ATOM 1027 C CA . LYS A 1 121 ? -25.567 -13.148 15.423 1.00 88.25 121 LYS A CA 1
ATOM 1028 C C . LYS A 1 121 ? -25.403 -13.551 13.965 1.00 88.25 121 LYS A C 1
ATOM 1030 O O . LYS A 1 121 ? -24.364 -13.291 13.362 1.00 88.25 121 LYS A O 1
ATOM 1035 N N . VAL A 1 122 ? -26.465 -14.106 13.384 1.00 87.44 122 VAL A N 1
ATOM 1036 C CA . VAL A 1 122 ? -26.514 -14.472 11.958 1.00 87.44 122 VAL A CA 1
ATOM 1037 C C . VAL A 1 122 ? -26.260 -13.253 11.064 1.00 87.44 122 VAL A C 1
ATOM 1039 O O . VAL A 1 122 ? -25.529 -13.359 10.087 1.00 87.44 122 VAL A O 1
ATOM 1042 N N . GLU A 1 123 ? -26.753 -12.074 11.452 1.00 91.31 123 GLU A N 1
ATOM 1043 C CA . GLU A 1 123 ? -26.504 -10.797 10.760 1.00 91.31 123 GLU A CA 1
ATOM 1044 C C . GLU A 1 123 ? -25.009 -10.544 10.510 1.00 91.31 123 GLU A C 1
ATOM 1046 O O . GLU A 1 123 ? -24.614 -10.136 9.423 1.00 91.31 123 GLU A O 1
ATOM 1051 N N . GLN A 1 124 ? -24.155 -10.839 11.493 1.00 89.88 124 GLN A N 1
ATOM 1052 C CA . GLN A 1 124 ? -22.708 -10.621 11.390 1.00 89.88 124 GLN A CA 1
ATOM 1053 C C . GLN A 1 124 ? -22.053 -11.608 10.422 1.00 89.88 124 GLN A C 1
ATOM 1055 O O . GLN A 1 124 ? -21.107 -11.249 9.725 1.00 89.88 124 GLN A O 1
ATOM 1060 N N . VAL A 1 125 ? -22.576 -12.836 10.354 1.00 88.19 125 VAL A N 1
ATOM 1061 C CA . VAL A 1 125 ? -22.151 -13.839 9.371 1.00 88.19 125 VAL A CA 1
ATOM 1062 C C . VAL A 1 125 ? -22.547 -13.391 7.963 1.00 88.19 125 VAL A C 1
ATOM 1064 O O . VAL A 1 125 ? -21.721 -13.449 7.059 1.00 88.19 125 VAL A O 1
ATOM 1067 N N . ILE A 1 126 ? -23.768 -12.876 7.782 1.00 89.56 126 ILE A N 1
ATOM 1068 C CA . ILE A 1 126 ? -24.241 -12.358 6.489 1.00 89.56 126 ILE A CA 1
ATOM 1069 C C . ILE A 1 126 ? -23.385 -11.170 6.037 1.00 89.56 126 ILE A C 1
ATOM 1071 O O . ILE A 1 126 ? -22.906 -11.168 4.906 1.00 89.56 126 ILE A O 1
ATOM 1075 N N . ILE A 1 127 ? -23.134 -10.194 6.917 1.00 90.50 127 ILE A N 1
ATOM 1076 C CA . ILE A 1 127 ? -22.280 -9.033 6.613 1.00 90.50 127 ILE A CA 1
ATOM 1077 C C . ILE A 1 127 ? -20.880 -9.486 6.194 1.00 90.50 127 ILE A C 1
ATOM 1079 O O . ILE A 1 127 ? -20.333 -8.981 5.217 1.00 90.50 127 ILE A O 1
ATOM 1083 N N . TYR A 1 128 ? -20.309 -10.460 6.905 1.00 90.44 128 TYR A N 1
ATOM 1084 C CA . TYR A 1 128 ? -19.003 -11.009 6.565 1.00 90.44 128 TYR A CA 1
ATOM 1085 C C . TYR A 1 128 ? -18.987 -11.676 5.184 1.00 90.44 128 TYR A C 1
ATOM 1087 O O . TYR A 1 128 ? -18.085 -11.411 4.391 1.00 90.44 128 TYR A O 1
ATOM 1095 N N . ILE A 1 129 ? -19.990 -12.508 4.883 1.00 87.31 129 ILE A N 1
ATOM 1096 C CA . ILE A 1 129 ? -20.120 -13.167 3.578 1.00 87.31 129 ILE A CA 1
ATOM 1097 C C . ILE A 1 129 ? -20.228 -12.108 2.478 1.00 87.31 129 ILE A C 1
ATOM 1099 O O . ILE A 1 129 ? -19.452 -12.139 1.529 1.00 87.31 129 ILE A O 1
ATOM 1103 N N . LEU A 1 130 ? -21.118 -11.124 2.627 1.00 89.69 130 LEU A N 1
ATOM 1104 C CA . LEU A 1 130 ? -21.270 -10.045 1.648 1.00 89.69 130 LEU A CA 1
ATOM 1105 C C . LEU A 1 130 ? -19.968 -9.260 1.446 1.00 89.69 130 LEU A C 1
ATOM 1107 O O . LEU A 1 130 ? -19.639 -8.901 0.320 1.00 89.69 130 LEU A O 1
ATOM 1111 N N . PHE A 1 131 ? -19.208 -9.023 2.515 1.00 89.94 131 PHE A N 1
ATOM 1112 C CA . PHE A 1 131 ? -17.936 -8.313 2.441 1.00 89.94 131 PHE A CA 1
ATOM 1113 C C . PHE A 1 131 ? -16.861 -9.109 1.686 1.00 89.94 131 PHE A C 1
ATOM 1115 O O . PHE A 1 131 ? -16.263 -8.585 0.742 1.00 89.94 131 PHE A O 1
ATOM 1122 N N . ILE A 1 132 ? -16.618 -10.366 2.077 1.00 87.12 132 ILE A N 1
ATOM 1123 C CA . ILE A 1 132 ? -15.566 -11.211 1.485 1.00 87.12 132 ILE A CA 1
ATOM 1124 C C . ILE A 1 132 ? -15.885 -11.593 0.044 1.00 87.12 132 ILE A C 1
ATOM 1126 O O . ILE A 1 132 ? -14.989 -11.588 -0.795 1.00 87.12 132 ILE A O 1
ATOM 1130 N N . PHE A 1 133 ? -17.151 -11.887 -0.249 1.00 84.50 133 PHE A N 1
ATOM 1131 C CA . PHE A 1 133 ? -17.591 -12.271 -1.588 1.00 84.50 133 PHE A CA 1
ATOM 1132 C C . PHE A 1 133 ? -17.989 -11.081 -2.465 1.00 84.50 133 PHE A C 1
ATOM 1134 O O . PHE A 1 133 ? -18.453 -11.278 -3.588 1.00 84.50 133 PHE A O 1
ATOM 1141 N N . SER A 1 134 ? -17.805 -9.844 -1.998 1.00 87.69 134 SER A N 1
ATOM 1142 C CA . SER A 1 134 ? -17.991 -8.690 -2.874 1.00 87.69 134 SER A CA 1
ATOM 1143 C C . SER A 1 134 ? -16.951 -8.711 -4.007 1.00 87.69 134 SER A C 1
ATOM 1145 O O . SER A 1 134 ? -15.783 -9.032 -3.759 1.00 87.69 134 SER A O 1
ATOM 1147 N N . PRO A 1 135 ? -17.321 -8.319 -5.243 1.00 85.31 135 PRO A N 1
ATOM 1148 C CA . PRO A 1 135 ? -16.380 -8.273 -6.362 1.00 85.31 135 PRO A CA 1
ATOM 1149 C C . PRO A 1 135 ? -15.123 -7.450 -6.059 1.00 85.31 135 PRO A C 1
ATOM 1151 O O . PRO A 1 135 ? -14.029 -7.828 -6.466 1.00 85.31 135 PRO A O 1
ATOM 1154 N N . ALA A 1 136 ? -15.266 -6.361 -5.295 1.00 89.12 136 ALA A N 1
ATOM 1155 C CA . ALA A 1 136 ? -14.158 -5.500 -4.897 1.00 89.12 136 ALA A CA 1
ATOM 1156 C C . ALA A 1 136 ? -13.136 -6.229 -4.008 1.00 89.12 136 ALA A C 1
ATOM 1158 O O . ALA A 1 136 ? -11.941 -6.171 -4.289 1.00 89.12 136 ALA A O 1
ATOM 1159 N N . THR A 1 137 ? -13.586 -6.946 -2.972 1.00 90.00 137 THR A N 1
ATOM 1160 C CA . THR A 1 137 ? -12.683 -7.696 -2.084 1.00 90.00 137 THR A CA 1
ATOM 1161 C C . THR A 1 137 ? -12.022 -8.858 -2.819 1.00 90.00 137 THR A C 1
ATOM 1163 O O . THR A 1 137 ? -10.818 -9.066 -2.674 1.00 90.00 137 THR A O 1
ATOM 1166 N N . LEU A 1 138 ? -12.782 -9.581 -3.648 1.00 86.94 138 LEU A N 1
ATOM 1167 C CA . LEU A 1 138 ? -12.256 -10.694 -4.442 1.00 86.94 138 LEU A CA 1
ATOM 1168 C C . LEU A 1 138 ? -11.159 -10.225 -5.410 1.00 86.94 138 LEU A C 1
ATOM 1170 O O . LEU A 1 138 ? -10.085 -10.824 -5.450 1.00 86.94 138 LEU A O 1
ATOM 1174 N N . LEU A 1 139 ? -11.396 -9.123 -6.131 1.00 86.38 139 LEU A N 1
ATOM 1175 C CA . LEU A 1 139 ? -10.413 -8.497 -7.022 1.00 86.38 139 LEU A CA 1
ATOM 1176 C C . LEU A 1 139 ? -9.175 -8.011 -6.274 1.00 86.38 139 LEU A C 1
ATOM 1178 O O . LEU A 1 139 ? -8.053 -8.257 -6.714 1.00 86.38 139 LEU A O 1
ATOM 1182 N N . ALA A 1 140 ? -9.374 -7.320 -5.149 1.00 91.12 140 ALA A N 1
ATOM 1183 C CA . ALA A 1 140 ? -8.272 -6.788 -4.363 1.00 91.12 140 ALA A CA 1
ATOM 1184 C C . ALA A 1 140 ? -7.340 -7.908 -3.891 1.00 91.12 140 ALA A C 1
ATOM 1186 O O . ALA A 1 140 ? -6.124 -7.763 -3.989 1.00 91.12 140 ALA A O 1
ATOM 1187 N N . VAL A 1 141 ? -7.897 -9.025 -3.415 1.00 90.50 141 VAL A N 1
ATOM 1188 C CA . VAL A 1 141 ? -7.115 -10.166 -2.925 1.00 90.50 141 VAL A CA 1
ATOM 1189 C C . VAL A 1 141 ? -6.421 -10.893 -4.069 1.00 90.50 141 VAL A C 1
ATOM 1191 O O . VAL A 1 141 ? -5.221 -11.156 -3.982 1.00 90.50 141 VAL A O 1
ATOM 1194 N N . GLU A 1 142 ? -7.135 -11.200 -5.151 1.00 86.62 142 GLU A N 1
ATOM 1195 C CA . GLU A 1 142 ? -6.558 -11.967 -6.257 1.00 86.62 142 GLU A CA 1
ATOM 1196 C C . GLU A 1 142 ? -5.448 -11.206 -6.988 1.00 86.62 142 GLU A C 1
ATOM 1198 O O . GLU A 1 142 ? -4.397 -11.778 -7.281 1.00 86.62 142 GLU A O 1
ATOM 1203 N N . ARG A 1 143 ? -5.627 -9.901 -7.217 1.00 89.38 143 ARG A N 1
ATOM 1204 C CA . ARG A 1 143 ? -4.604 -9.064 -7.860 1.00 89.38 143 ARG A CA 1
ATOM 1205 C C . ARG A 1 143 ? -3.554 -8.541 -6.885 1.00 89.38 143 ARG A C 1
ATOM 1207 O O . ARG A 1 143 ? -2.573 -7.955 -7.336 1.00 89.38 143 ARG A O 1
ATOM 1214 N N . PHE A 1 144 ? -3.753 -8.766 -5.584 1.00 93.62 144 PHE A N 1
ATOM 1215 C CA . PHE A 1 144 ? -3.040 -8.119 -4.483 1.00 93.62 144 PHE A CA 1
ATOM 1216 C C . PHE A 1 144 ? -2.896 -6.613 -4.714 1.00 93.62 144 PHE A C 1
ATOM 1218 O O . PHE A 1 144 ? -1.812 -6.066 -4.920 1.00 93.62 144 PHE A O 1
ATOM 1225 N N . ASN A 1 145 ? -4.039 -5.934 -4.712 1.00 94.75 145 ASN A N 1
ATOM 1226 C CA . ASN A 1 145 ? -4.070 -4.491 -4.853 1.00 94.75 145 ASN A CA 1
ATOM 1227 C C . ASN A 1 145 ? -3.412 -3.826 -3.633 1.00 94.75 145 ASN A C 1
ATOM 1229 O O . ASN A 1 145 ? -3.640 -4.225 -2.488 1.00 94.75 145 ASN A O 1
ATOM 1233 N N . ILE A 1 146 ? -2.650 -2.755 -3.869 1.00 95.44 146 ILE A N 1
ATOM 1234 C CA . ILE A 1 146 ? -1.994 -1.966 -2.815 1.00 95.44 146 ILE A CA 1
ATOM 1235 C C . ILE A 1 146 ? -2.978 -1.449 -1.747 1.00 95.44 146 ILE A C 1
ATOM 1237 O O . ILE A 1 146 ? -2.580 -1.205 -0.607 1.00 95.44 146 ILE A O 1
ATOM 1241 N N . ASP A 1 147 ? -4.268 -1.343 -2.077 1.00 96.25 147 ASP A N 1
ATOM 1242 C CA . ASP A 1 147 ? -5.326 -0.951 -1.141 1.00 96.25 147 ASP A CA 1
ATOM 1243 C C . ASP A 1 147 ? -5.431 -1.889 0.070 1.00 96.25 147 ASP A C 1
ATOM 1245 O O . ASP A 1 147 ? -5.798 -1.440 1.155 1.00 96.25 147 ASP A O 1
ATOM 1249 N N . ILE A 1 148 ? -5.020 -3.156 -0.063 1.00 96.88 148 ILE A N 1
ATOM 1250 C CA . ILE A 1 148 ? -4.923 -4.096 1.062 1.00 96.88 148 ILE A CA 1
ATOM 1251 C C . ILE A 1 148 ? -3.881 -3.624 2.081 1.00 96.88 148 ILE A C 1
ATOM 1253 O O . ILE A 1 148 ? -4.152 -3.596 3.283 1.00 96.88 148 ILE A O 1
ATOM 1257 N N . LEU A 1 149 ? -2.701 -3.199 1.616 1.00 97.25 149 LEU A N 1
ATOM 1258 C CA . LEU A 1 149 ? -1.661 -2.654 2.492 1.00 97.25 149 LEU A CA 1
ATOM 1259 C C . LEU A 1 149 ? -2.110 -1.338 3.127 1.00 97.25 149 LEU A C 1
ATOM 1261 O O . LEU A 1 149 ? -1.918 -1.139 4.327 1.00 97.25 149 LEU A O 1
ATOM 1265 N N . ILE A 1 150 ? -2.747 -0.461 2.346 1.00 97.25 150 ILE A N 1
ATOM 1266 C CA . ILE A 1 150 ? -3.279 0.809 2.854 1.00 97.25 150 ILE A CA 1
ATOM 1267 C C . ILE A 1 150 ? -4.313 0.546 3.954 1.00 97.25 150 ILE A C 1
ATOM 1269 O O . ILE A 1 150 ? -4.229 1.151 5.020 1.00 97.25 150 ILE A O 1
ATOM 1273 N N . PHE A 1 151 ? -5.243 -0.389 3.745 1.00 96.88 151 PHE A N 1
ATOM 1274 C CA . PHE A 1 151 ? -6.238 -0.780 4.744 1.00 96.88 151 PHE A CA 1
ATOM 1275 C C . PHE A 1 151 ? -5.593 -1.275 6.047 1.00 96.88 151 PHE A C 1
ATOM 1277 O O . PHE A 1 151 ? -5.954 -0.817 7.133 1.00 96.88 151 PHE A O 1
ATOM 1284 N N . LEU A 1 152 ? -4.598 -2.163 5.952 1.00 97.56 152 LEU A N 1
ATOM 1285 C CA . LEU A 1 152 ? -3.874 -2.676 7.119 1.00 97.56 152 LEU A CA 1
ATOM 1286 C C . LEU A 1 152 ? -3.150 -1.560 7.889 1.00 97.56 152 LEU A C 1
ATOM 1288 O O . LEU A 1 152 ? -3.197 -1.524 9.121 1.00 97.56 152 LEU A O 1
ATOM 1292 N N . ILE A 1 153 ? -2.521 -0.617 7.182 1.00 97.25 153 ILE A N 1
ATOM 1293 C CA . ILE A 1 153 ? -1.848 0.532 7.804 1.00 97.25 153 ILE A CA 1
ATOM 1294 C C . ILE A 1 153 ? -2.863 1.487 8.448 1.00 97.25 153 ILE A C 1
ATOM 1296 O O . ILE A 1 153 ? -2.608 2.003 9.537 1.00 97.25 153 ILE A O 1
ATOM 1300 N N . LEU A 1 154 ? -4.030 1.702 7.835 1.00 96.44 154 LEU A N 1
ATOM 1301 C CA . LEU A 1 154 ? -5.101 2.513 8.423 1.00 96.44 154 LEU A CA 1
ATOM 1302 C C . LEU A 1 154 ? -5.609 1.922 9.741 1.00 96.44 154 LEU A C 1
ATOM 1304 O O . LEU A 1 154 ? -5.760 2.653 10.721 1.00 96.44 154 LEU A O 1
ATOM 1308 N N . LEU A 1 155 ? -5.788 0.602 9.814 1.00 95.44 155 LEU A N 1
ATOM 1309 C CA . LEU A 1 155 ? -6.129 -0.058 11.076 1.00 95.44 155 LEU A CA 1
ATOM 1310 C C . LEU A 1 155 ? -5.016 0.090 12.120 1.00 95.44 155 LEU A C 1
ATOM 1312 O O . LEU A 1 155 ? -5.296 0.390 13.282 1.00 95.44 155 LEU A O 1
ATOM 1316 N N . LEU A 1 156 ? -3.746 -0.026 11.717 1.00 95.62 156 LEU A N 1
ATOM 1317 C CA . LEU A 1 156 ? -2.618 0.241 12.612 1.00 95.62 156 LEU A CA 1
ATOM 1318 C C . LEU A 1 156 ? -2.664 1.680 13.162 1.00 95.62 156 LEU A C 1
ATOM 1320 O O . LEU A 1 156 ? -2.506 1.881 14.367 1.00 95.62 156 LEU A O 1
ATOM 1324 N N . ILE A 1 157 ? -2.954 2.678 12.318 1.00 95.44 157 ILE A N 1
ATOM 1325 C CA . ILE A 1 157 ? -3.109 4.090 12.713 1.00 95.44 157 ILE A CA 1
ATOM 1326 C C . ILE A 1 157 ? -4.188 4.263 13.795 1.00 95.44 157 ILE A C 1
ATOM 1328 O O . ILE A 1 157 ? -3.999 5.058 14.728 1.00 95.44 157 ILE A O 1
ATOM 1332 N N . CYS A 1 158 ? -5.295 3.518 13.718 1.00 92.69 158 CYS A N 1
ATOM 1333 C CA . CYS A 1 158 ? -6.349 3.543 14.736 1.00 92.69 158 CYS A CA 1
ATOM 1334 C C . CYS A 1 158 ? -5.836 3.094 16.113 1.00 92.69 158 CYS A C 1
ATOM 1336 O O . CYS A 1 158 ? -6.193 3.706 17.122 1.00 92.69 158 CYS A O 1
ATOM 1338 N N . HIS A 1 159 ? -4.949 2.097 16.156 1.00 92.25 159 HIS A N 1
ATOM 1339 C CA . HIS A 1 159 ? -4.382 1.563 17.397 1.00 92.25 159 HIS A CA 1
ATOM 1340 C C . HIS A 1 159 ? -3.193 2.361 17.948 1.00 92.25 159 HIS A C 1
ATOM 1342 O O . HIS A 1 159 ? -2.862 2.240 19.129 1.00 92.25 159 HIS A O 1
ATOM 1348 N N . LEU A 1 160 ? -2.556 3.213 17.142 1.00 94.38 160 LEU A N 1
ATOM 1349 C CA . LEU A 1 160 ? -1.440 4.031 17.612 1.00 94.38 160 LEU A CA 1
ATOM 1350 C C . LEU A 1 160 ? -1.886 5.086 18.637 1.00 94.38 160 LEU A C 1
ATOM 1352 O O . LEU A 1 160 ? -2.895 5.777 18.476 1.00 94.38 160 LEU A O 1
ATOM 1356 N N . ARG A 1 161 ? -1.075 5.284 19.682 1.00 91.31 161 ARG A N 1
ATOM 1357 C CA . ARG A 1 161 ? -1.291 6.352 20.678 1.00 91.31 161 ARG A CA 1
ATOM 1358 C C . ARG A 1 161 ? -0.648 7.680 20.273 1.00 91.31 161 ARG A C 1
ATOM 1360 O O . ARG A 1 161 ? -1.194 8.739 20.568 1.00 91.31 161 ARG A O 1
ATOM 1367 N N . SER A 1 162 ? 0.507 7.627 19.613 1.00 93.31 162 SER A N 1
ATOM 1368 C CA . SER A 1 162 ? 1.304 8.808 19.263 1.00 93.31 162 SER A CA 1
ATOM 1369 C C . SER A 1 162 ? 0.832 9.450 17.960 1.00 93.31 162 SER A C 1
ATOM 1371 O O . SER A 1 162 ? 0.841 8.808 16.911 1.00 93.31 162 SER A O 1
ATOM 1373 N N . ASN A 1 163 ? 0.484 10.739 18.013 1.00 91.88 163 ASN A N 1
ATOM 1374 C CA . ASN A 1 163 ? 0.093 11.511 16.829 1.00 91.88 163 ASN A CA 1
ATOM 1375 C C . ASN A 1 163 ? 1.240 11.670 15.819 1.00 91.88 163 ASN A C 1
ATOM 1377 O O . ASN A 1 163 ? 0.976 11.742 14.623 1.00 91.88 163 ASN A O 1
ATOM 1381 N N . LEU A 1 164 ? 2.498 11.659 16.278 1.00 93.56 164 LEU A N 1
ATOM 1382 C CA . LEU A 1 164 ? 3.664 11.723 15.396 1.00 93.56 164 LEU A CA 1
ATOM 1383 C C . LEU A 1 164 ? 3.707 10.506 14.462 1.00 93.56 164 LEU A C 1
ATOM 1385 O O . LEU A 1 164 ? 3.762 10.665 13.247 1.00 93.56 164 LEU A O 1
ATOM 1389 N N . PHE A 1 165 ? 3.605 9.294 15.018 1.00 95.25 165 PHE A N 1
ATOM 1390 C CA . PHE A 1 165 ? 3.621 8.066 14.218 1.00 95.25 165 PHE A CA 1
ATOM 1391 C C . PHE A 1 165 ? 2.409 7.968 13.290 1.00 95.25 165 PHE A C 1
ATOM 1393 O O . PHE A 1 165 ? 2.560 7.553 12.146 1.00 95.25 165 PHE A O 1
ATOM 1400 N N . LYS A 1 166 ? 1.226 8.420 13.735 1.00 95.25 166 LYS A N 1
ATOM 1401 C CA . LYS A 1 166 ? 0.060 8.535 12.844 1.00 95.25 166 LYS A CA 1
ATOM 1402 C C . LYS A 1 166 ? 0.353 9.451 11.663 1.00 95.25 166 LYS A C 1
ATOM 1404 O O . LYS A 1 166 ? 0.066 9.078 10.537 1.00 95.25 166 LYS A O 1
ATOM 1409 N N . SER A 1 167 ? 0.944 10.618 11.917 1.00 94.69 167 SER A N 1
ATOM 1410 C CA . SER A 1 167 ? 1.244 11.599 10.873 1.00 94.69 167 SER A CA 1
ATOM 1411 C C . SER A 1 167 ? 2.225 11.028 9.855 1.00 94.69 167 SER A C 1
ATOM 1413 O O . SER A 1 167 ? 1.996 11.160 8.660 1.00 94.69 167 SER A O 1
ATOM 1415 N N . ILE A 1 168 ? 3.281 10.354 10.323 1.00 95.12 168 ILE A N 1
ATOM 1416 C CA . ILE A 1 168 ? 4.271 9.700 9.458 1.00 95.12 168 ILE A CA 1
ATOM 1417 C C . ILE A 1 168 ? 3.605 8.623 8.596 1.00 95.12 168 ILE A C 1
ATOM 1419 O O . ILE A 1 168 ? 3.796 8.610 7.384 1.00 95.12 168 ILE A O 1
ATOM 1423 N N . LEU A 1 169 ? 2.791 7.746 9.191 1.00 96.62 169 LEU A N 1
ATOM 1424 C CA . LEU A 1 169 ? 2.117 6.690 8.437 1.00 96.62 169 LEU A CA 1
ATOM 1425 C C . LEU A 1 169 ? 1.122 7.248 7.420 1.00 96.62 169 LEU A C 1
ATOM 1427 O O . LEU A 1 169 ? 1.135 6.778 6.289 1.00 96.62 169 LEU A O 1
ATOM 1431 N N . ILE A 1 170 ? 0.316 8.254 7.790 1.00 96.44 170 ILE A N 1
ATOM 1432 C CA . ILE A 1 170 ? -0.634 8.924 6.884 1.00 96.44 170 ILE A CA 1
ATOM 1433 C C . ILE A 1 170 ? 0.106 9.516 5.690 1.00 96.44 170 ILE A C 1
ATOM 1435 O O . ILE A 1 170 ? -0.321 9.312 4.557 1.00 96.44 170 ILE A O 1
ATOM 1439 N N . VAL A 1 171 ? 1.229 10.199 5.925 1.00 95.12 171 VAL A N 1
ATOM 1440 C CA . VAL A 1 171 ? 2.095 10.691 4.851 1.00 95.12 171 VAL A CA 1
ATOM 1441 C C . VAL A 1 171 ? 2.525 9.525 3.960 1.00 95.12 171 VAL A C 1
ATOM 1443 O O . VAL A 1 171 ? 2.221 9.550 2.777 1.00 95.12 171 VAL A O 1
ATOM 1446 N N . ILE A 1 172 ? 3.142 8.472 4.509 1.00 94.88 172 ILE A N 1
ATOM 1447 C CA . ILE A 1 172 ? 3.664 7.336 3.725 1.00 94.88 172 ILE A CA 1
ATOM 1448 C C . ILE A 1 172 ? 2.587 6.704 2.829 1.00 94.88 172 ILE A C 1
ATOM 1450 O O . ILE A 1 172 ? 2.831 6.496 1.642 1.00 94.88 172 ILE A O 1
ATOM 1454 N N . ILE A 1 173 ? 1.390 6.427 3.357 1.00 96.19 173 ILE A N 1
ATOM 1455 C CA . ILE A 1 173 ? 0.310 5.834 2.548 1.00 96.19 173 ILE A CA 1
ATOM 1456 C C . ILE A 1 173 ? -0.260 6.820 1.524 1.00 96.19 173 ILE A C 1
ATOM 1458 O O . ILE A 1 173 ? -0.630 6.394 0.433 1.00 96.19 173 ILE A O 1
ATOM 1462 N N . SER A 1 174 ? -0.267 8.122 1.835 1.00 95.00 174 SER A N 1
ATOM 1463 C CA . SER A 1 174 ? -0.674 9.184 0.901 1.00 95.00 174 SER A CA 1
ATOM 1464 C C . SER A 1 174 ? 0.312 9.344 -0.258 1.00 95.00 174 SER A C 1
ATOM 1466 O O . SER A 1 174 ? -0.065 9.741 -1.356 1.00 95.00 174 SER A O 1
ATOM 1468 N N . LEU A 1 175 ? 1.583 9.011 -0.025 1.00 92.69 175 LEU A N 1
ATOM 1469 C CA . LEU A 1 175 ? 2.596 8.958 -1.072 1.00 92.69 175 LEU A CA 1
ATOM 1470 C C . LEU A 1 175 ? 2.470 7.715 -1.946 1.00 92.69 175 LEU A C 1
ATOM 1472 O O . LEU A 1 175 ? 2.972 7.728 -3.059 1.00 92.69 175 LEU A O 1
ATOM 1476 N N . ALA A 1 176 ? 1.843 6.637 -1.468 1.00 93.31 176 ALA A N 1
ATOM 1477 C CA . ALA A 1 176 ? 1.599 5.445 -2.281 1.00 93.31 176 ALA A CA 1
ATOM 1478 C C . ALA A 1 176 ? 0.373 5.633 -3.193 1.00 93.31 176 ALA A C 1
ATOM 1480 O O . ALA A 1 176 ? 0.431 5.318 -4.384 1.00 93.31 176 ALA A O 1
ATOM 1481 N N . LYS A 1 177 ? -0.715 6.187 -2.642 1.00 92.19 177 LYS A N 1
ATOM 1482 C CA . LYS A 1 177 ? -1.930 6.628 -3.348 1.00 92.19 177 LYS A CA 1
ATOM 1483 C C . LYS A 1 177 ? -2.468 7.892 -2.686 1.00 92.19 177 LYS A C 1
ATOM 1485 O O . LYS A 1 177 ? -2.317 8.050 -1.492 1.00 92.19 177 LYS A O 1
ATOM 1490 N N . PHE A 1 178 ? -3.174 8.741 -3.425 1.00 89.25 178 PHE A N 1
ATOM 1491 C CA . PHE A 1 178 ? -3.598 10.065 -2.945 1.00 89.25 178 PHE A CA 1
ATOM 1492 C C . PHE A 1 178 ? -4.705 10.065 -1.879 1.00 89.25 178 PHE A C 1
ATOM 1494 O O . PHE A 1 178 ? -4.686 10.880 -0.959 1.00 89.25 178 PHE A O 1
ATOM 1501 N N . TYR A 1 179 ? -5.698 9.180 -2.002 1.00 91.94 179 TYR A N 1
ATOM 1502 C CA . TYR A 1 179 ? -6.928 9.246 -1.200 1.00 91.94 179 TYR A CA 1
ATOM 1503 C C . TYR A 1 179 ? -6.737 9.143 0.333 1.00 91.94 179 TYR A C 1
ATOM 1505 O O . TYR A 1 179 ? -7.508 9.780 1.058 1.00 91.94 179 TYR A O 1
ATOM 1513 N N . PRO A 1 180 ? -5.733 8.425 0.884 1.00 94.06 180 PRO A N 1
ATOM 1514 C CA . PRO A 1 180 ? -5.482 8.399 2.320 1.00 94.06 180 PRO A CA 1
ATOM 1515 C C . PRO A 1 180 ? -5.115 9.760 2.916 1.00 94.06 180 PRO A C 1
ATOM 1517 O O . PRO A 1 180 ? -5.222 9.912 4.130 1.00 94.06 180 PRO A O 1
ATOM 1520 N N . ALA A 1 181 ? -4.751 10.766 2.113 1.00 93.56 181 ALA A N 1
ATOM 1521 C CA . ALA A 1 181 ? -4.437 12.110 2.605 1.00 93.56 181 ALA A CA 1
ATOM 1522 C C . ALA A 1 181 ? -5.601 12.725 3.400 1.00 93.56 181 ALA A C 1
ATOM 1524 O O . ALA A 1 181 ? -5.383 13.426 4.390 1.00 93.56 181 ALA A O 1
ATOM 1525 N N . ILE A 1 182 ? -6.842 12.384 3.033 1.00 94.12 182 ILE A N 1
ATOM 1526 C CA . ILE A 1 182 ? -8.067 12.825 3.718 1.00 94.12 182 ILE A CA 1
ATOM 1527 C C . ILE A 1 182 ? -8.078 12.362 5.185 1.00 94.12 182 ILE A C 1
ATOM 1529 O O . ILE A 1 182 ? -8.615 13.047 6.056 1.00 94.12 182 ILE A O 1
ATOM 1533 N N . THR A 1 183 ? -7.422 11.241 5.503 1.00 93.69 183 THR A N 1
ATOM 1534 C CA . THR A 1 183 ? -7.378 10.702 6.873 1.00 93.69 183 THR A CA 1
ATOM 1535 C C . THR A 1 183 ? -6.608 11.591 7.853 1.00 93.69 183 THR A C 1
ATOM 1537 O O . THR A 1 183 ? -6.801 11.456 9.060 1.00 93.69 183 THR A O 1
ATOM 1540 N N . SER A 1 184 ? -5.824 12.564 7.370 1.00 92.75 184 SER A N 1
ATOM 1541 C CA . SER A 1 184 ? -5.197 13.608 8.201 1.00 92.75 184 SER A CA 1
ATOM 1542 C C . SER A 1 184 ? -6.207 14.392 9.054 1.00 92.75 184 SER A C 1
ATOM 1544 O O . SER A 1 184 ? -5.866 14.834 10.154 1.00 92.75 184 SER A O 1
ATOM 1546 N N . ILE A 1 185 ? -7.477 14.477 8.629 1.00 93.06 185 ILE A N 1
ATOM 1547 C CA . ILE A 1 185 ? -8.580 15.077 9.403 1.00 93.06 185 ILE A CA 1
ATOM 1548 C C . ILE A 1 185 ? -8.732 14.452 10.799 1.00 93.06 185 ILE A C 1
ATOM 1550 O O . ILE A 1 185 ? -9.191 15.128 11.721 1.00 93.06 185 ILE A O 1
ATOM 1554 N N . ILE A 1 186 ? -8.281 13.209 11.013 1.00 92.06 186 ILE A N 1
ATOM 1555 C CA . ILE A 1 186 ? -8.362 12.531 12.316 1.00 92.06 186 ILE A CA 1
ATOM 1556 C C . ILE A 1 186 ? -7.706 13.326 13.456 1.00 92.06 186 ILE A C 1
ATOM 1558 O O . ILE A 1 186 ? -8.115 13.199 14.613 1.00 92.06 186 ILE A O 1
ATOM 1562 N N . PHE A 1 187 ? -6.710 14.169 13.160 1.00 91.56 187 PHE A N 1
ATOM 1563 C CA . PHE A 1 187 ? -6.074 15.019 14.169 1.00 91.56 187 PHE A CA 1
ATOM 1564 C C . PHE A 1 187 ? -7.025 16.080 14.729 1.00 91.56 187 PHE A C 1
ATOM 1566 O O . PHE A 1 187 ? -6.886 16.461 15.890 1.00 91.56 187 PHE A O 1
ATOM 1573 N N . LEU A 1 188 ? -8.024 16.503 13.954 1.00 91.81 188 LEU A N 1
ATOM 1574 C CA . LEU A 1 188 ? -8.995 17.522 14.349 1.00 91.81 188 LEU A CA 1
ATOM 1575 C C . LEU A 1 188 ? -10.138 16.948 15.203 1.00 91.81 188 LEU A C 1
ATOM 1577 O O . LEU A 1 188 ? -10.736 17.680 15.988 1.00 91.81 188 LEU A O 1
ATOM 1581 N N . PHE A 1 189 ? -10.401 15.636 15.140 1.00 87.19 189 PHE A N 1
ATOM 1582 C CA . PHE A 1 189 ? -11.503 15.000 15.882 1.00 87.19 189 PHE A CA 1
ATOM 1583 C C . PHE A 1 189 ? -11.353 15.029 17.406 1.00 87.19 189 PHE A C 1
ATOM 1585 O O . PHE A 1 189 ? -12.351 14.985 18.117 1.00 87.19 189 PHE A O 1
ATOM 1592 N N . LYS A 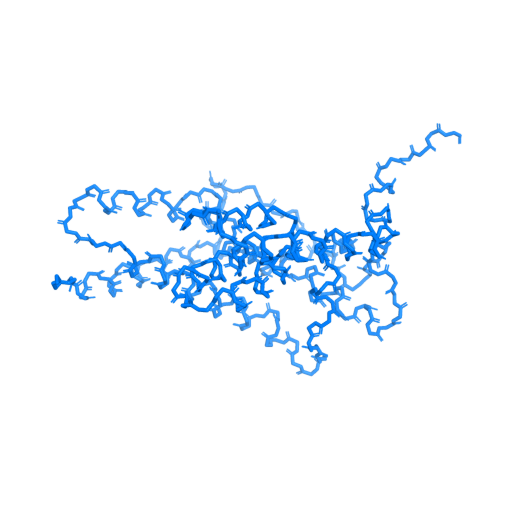1 190 ? -10.129 15.139 17.936 1.00 79.31 190 LYS A N 1
ATOM 1593 C CA . LYS A 1 190 ? -9.895 15.303 19.385 1.00 79.31 190 LYS A CA 1
ATOM 1594 C C . LYS A 1 190 ? -9.998 16.760 19.860 1.00 79.31 190 LYS A C 1
ATOM 1596 O O . LYS A 1 190 ? -9.680 17.038 21.014 1.00 79.31 190 LYS A O 1
ATOM 1601 N N . GLY A 1 191 ? -10.397 17.678 18.981 1.00 84.00 191 GLY A N 1
ATOM 1602 C CA . GLY A 1 191 ? -10.457 19.114 19.231 1.00 84.00 191 GLY A CA 1
ATOM 1603 C C . GLY A 1 191 ? -9.302 19.882 18.583 1.00 84.00 191 GLY A C 1
ATOM 1604 O O . GLY A 1 191 ? -8.181 19.376 18.431 1.00 84.00 191 GLY A O 1
ATOM 1605 N N . ILE A 1 192 ? -9.590 21.135 18.223 1.00 85.56 192 ILE A N 1
ATOM 1606 C CA . ILE A 1 192 ? -8.664 22.058 17.558 1.00 85.56 192 ILE A CA 1
ATOM 1607 C C . ILE A 1 192 ? -7.776 22.719 18.619 1.00 85.56 192 ILE A C 1
ATOM 1609 O O . ILE A 1 192 ? -8.055 23.809 19.110 1.00 85.56 192 ILE A O 1
ATOM 1613 N N . ASN A 1 193 ? -6.695 22.043 19.001 1.00 91.50 193 ASN A N 1
ATOM 1614 C CA . ASN A 1 193 ? -5.628 22.638 19.806 1.00 91.50 193 ASN A CA 1
ATOM 1615 C C . ASN A 1 193 ? -4.383 22.892 18.939 1.00 91.50 193 ASN A C 1
ATOM 1617 O O . ASN A 1 193 ? -4.216 22.272 17.887 1.00 91.50 193 ASN A O 1
ATOM 1621 N N . LYS A 1 194 ? -3.485 23.785 19.384 1.00 90.88 194 LYS A N 1
ATOM 1622 C CA . LYS A 1 194 ? -2.282 24.174 18.616 1.00 90.88 194 LYS A CA 1
ATOM 1623 C C . LYS A 1 194 ? -1.447 22.968 18.163 1.00 90.88 194 LYS A C 1
ATOM 1625 O O . LYS A 1 194 ? -0.926 22.967 17.055 1.00 90.88 194 LYS A O 1
ATOM 1630 N N . LYS A 1 195 ? -1.352 21.930 19.002 1.00 91.06 195 LYS A N 1
ATOM 1631 C CA . LYS A 1 195 ? -0.562 20.720 18.736 1.00 91.06 195 LYS A CA 1
ATOM 1632 C C . LYS A 1 195 ? -1.204 19.803 17.687 1.00 91.06 195 LYS A C 1
ATOM 1634 O O . LYS A 1 195 ? -0.522 19.259 16.833 1.00 91.06 195 LYS A O 1
ATOM 1639 N N . ASN A 1 196 ? -2.512 19.600 17.744 1.00 90.25 196 ASN A N 1
ATOM 1640 C CA . ASN A 1 196 ? -3.248 18.792 16.776 1.00 90.25 196 ASN A CA 1
ATOM 1641 C C . ASN A 1 196 ? -3.333 19.505 15.427 1.00 90.25 196 ASN A C 1
ATOM 1643 O O . ASN A 1 196 ? -3.156 18.871 14.389 1.00 90.25 196 ASN A O 1
ATOM 1647 N N . LEU A 1 197 ? -3.542 20.825 15.455 1.00 92.50 197 LEU A N 1
ATOM 1648 C CA . LEU A 1 197 ? -3.523 21.657 14.260 1.00 92.50 197 LEU A CA 1
ATOM 1649 C C . LEU A 1 197 ? -2.142 21.629 13.595 1.00 92.50 197 LEU A C 1
ATOM 1651 O O . LEU A 1 197 ? -2.070 21.510 12.376 1.00 92.50 197 LEU A O 1
ATOM 1655 N N . SER A 1 198 ? -1.051 21.661 14.371 1.00 92.00 198 SER A N 1
ATOM 1656 C CA . SER A 1 198 ? 0.291 21.545 13.797 1.00 92.00 198 SER A CA 1
ATOM 1657 C C . SER A 1 198 ? 0.526 20.183 13.143 1.00 92.00 198 SER A C 1
ATOM 1659 O O . SER A 1 198 ? 1.034 20.156 12.030 1.00 92.00 198 SER A O 1
ATOM 1661 N N . TYR A 1 199 ? 0.104 19.062 13.746 1.00 92.94 199 TYR A N 1
ATOM 1662 C CA . TYR A 1 199 ? 0.203 17.747 13.088 1.00 92.94 199 TYR A CA 1
ATOM 1663 C C . TYR A 1 199 ? -0.592 17.682 11.781 1.00 92.94 199 TYR A C 1
ATOM 1665 O O . TYR A 1 199 ? -0.075 17.189 10.781 1.00 92.94 199 TYR A O 1
ATOM 1673 N N . PHE A 1 200 ? -1.819 18.211 11.772 1.00 93.31 200 PHE A N 1
ATOM 1674 C CA . PHE A 1 200 ? -2.628 18.302 10.559 1.00 93.31 200 PHE A CA 1
ATOM 1675 C C . PHE A 1 200 ? -1.908 19.111 9.470 1.00 93.31 200 PHE A C 1
ATOM 1677 O O . PHE A 1 200 ? -1.642 18.578 8.394 1.00 93.31 200 PHE A O 1
ATOM 1684 N N . LEU A 1 201 ? -1.509 20.351 9.770 1.00 93.62 201 LEU A N 1
ATOM 1685 C CA . LEU A 1 201 ? -0.847 21.236 8.809 1.00 93.62 201 LEU A CA 1
ATOM 1686 C C . LEU A 1 201 ? 0.480 20.665 8.307 1.00 93.62 201 LEU A C 1
ATOM 1688 O O . LEU A 1 201 ? 0.739 20.719 7.111 1.00 93.62 201 LEU A O 1
ATOM 1692 N N . ILE A 1 202 ? 1.294 20.074 9.188 1.00 93.19 202 ILE A N 1
ATOM 1693 C CA . ILE A 1 202 ? 2.558 19.432 8.805 1.00 93.19 202 ILE A CA 1
ATOM 1694 C C . ILE A 1 202 ? 2.292 18.259 7.861 1.00 93.19 202 ILE A C 1
ATOM 1696 O O . ILE A 1 202 ? 2.961 18.151 6.837 1.00 93.19 202 ILE A O 1
ATOM 1700 N N . SER A 1 203 ? 1.311 17.402 8.166 1.00 92.25 203 SER A N 1
ATOM 1701 C CA . SER A 1 203 ? 0.981 16.268 7.297 1.00 92.25 203 SER A CA 1
ATOM 1702 C C . SER A 1 203 ? 0.535 16.730 5.907 1.00 92.25 203 SER A C 1
ATOM 1704 O O . SER A 1 203 ? 1.062 16.244 4.911 1.00 92.25 203 SER A O 1
ATOM 1706 N N . VAL A 1 204 ? -0.352 17.727 5.833 1.00 93.38 204 VAL A N 1
ATOM 1707 C CA . VAL A 1 204 ? -0.849 18.282 4.566 1.00 93.38 204 VAL A CA 1
ATOM 1708 C C . VAL A 1 204 ? 0.268 18.977 3.790 1.00 93.38 204 VAL A C 1
ATOM 1710 O O . VAL A 1 204 ? 0.426 18.722 2.600 1.00 93.38 204 VAL A O 1
ATOM 1713 N N . ALA A 1 205 ? 1.075 19.809 4.453 1.00 93.94 205 ALA A N 1
ATOM 1714 C CA . ALA A 1 205 ? 2.180 20.523 3.819 1.00 93.94 205 ALA A CA 1
ATOM 1715 C C . ALA A 1 205 ? 3.232 19.560 3.258 1.00 93.94 205 ALA A C 1
ATOM 1717 O O . ALA A 1 205 ? 3.713 19.758 2.147 1.00 93.94 205 ALA A O 1
ATOM 1718 N N . PHE A 1 206 ? 3.563 18.497 3.992 1.00 92.88 206 PHE A N 1
ATOM 1719 C CA . PHE A 1 206 ? 4.549 17.517 3.549 1.00 92.88 206 PHE A CA 1
ATOM 1720 C C . PHE A 1 206 ? 4.034 16.671 2.377 1.00 92.88 206 PHE A C 1
ATOM 1722 O O . PHE A 1 206 ? 4.767 16.430 1.421 1.00 92.88 206 PHE A O 1
ATOM 1729 N N . ILE A 1 207 ? 2.757 16.279 2.412 1.00 91.75 207 ILE A N 1
ATOM 1730 C CA . ILE A 1 207 ? 2.094 15.604 1.290 1.00 91.75 207 ILE A CA 1
ATOM 1731 C C . ILE A 1 207 ? 2.103 16.510 0.047 1.00 91.75 207 ILE A C 1
ATOM 1733 O O . ILE A 1 207 ? 2.518 16.074 -1.024 1.00 91.75 207 ILE A O 1
ATOM 1737 N N . ALA A 1 208 ? 1.713 17.780 0.192 1.00 91.94 208 ALA A N 1
ATOM 1738 C CA . ALA A 1 208 ? 1.707 18.749 -0.904 1.00 91.94 208 ALA A CA 1
ATOM 1739 C C . ALA A 1 208 ? 3.112 18.999 -1.474 1.00 91.94 208 ALA A C 1
ATOM 1741 O O . ALA A 1 208 ? 3.282 19.035 -2.690 1.00 91.94 208 ALA A O 1
ATOM 1742 N N . LEU A 1 209 ? 4.125 19.115 -0.608 1.00 91.50 209 LEU A N 1
ATOM 1743 C CA . LEU A 1 209 ? 5.518 19.281 -1.016 1.00 91.50 209 LEU A CA 1
ATOM 1744 C C . LEU A 1 209 ? 5.995 18.102 -1.866 1.00 91.50 209 LEU A C 1
ATOM 1746 O O . LEU A 1 209 ? 6.608 18.308 -2.907 1.00 91.50 209 LEU A O 1
ATOM 1750 N N . ILE A 1 210 ? 5.708 16.867 -1.453 1.00 87.81 210 ILE A N 1
ATOM 1751 C CA . ILE A 1 210 ? 6.146 15.699 -2.223 1.00 87.81 210 ILE A CA 1
ATOM 1752 C C . ILE A 1 210 ? 5.378 15.591 -3.538 1.00 87.81 210 ILE A C 1
ATOM 1754 O O . ILE A 1 210 ? 5.989 15.288 -4.558 1.00 87.81 210 ILE A O 1
ATOM 1758 N N . PHE A 1 211 ? 4.080 15.904 -3.560 1.00 86.19 211 PHE A N 1
ATOM 1759 C CA . PHE A 1 211 ? 3.340 15.955 -4.821 1.00 86.19 211 PHE A CA 1
ATOM 1760 C C . PHE A 1 211 ? 3.889 17.003 -5.782 1.00 86.19 211 PHE A C 1
ATOM 1762 O O . PHE A 1 211 ? 3.977 16.738 -6.978 1.00 86.19 211 PHE A O 1
ATOM 1769 N N . PHE A 1 212 ? 4.322 18.151 -5.265 1.00 88.69 212 PHE A N 1
ATOM 1770 C CA . PHE A 1 212 ? 5.016 19.150 -6.064 1.00 88.69 212 PHE A CA 1
ATOM 1771 C C . PHE A 1 212 ? 6.335 18.607 -6.641 1.00 88.69 212 PHE A C 1
ATOM 1773 O O . PHE A 1 212 ? 6.601 18.786 -7.825 1.00 88.69 212 PHE A O 1
ATOM 1780 N N . LEU A 1 213 ? 7.129 17.884 -5.843 1.00 86.38 213 LEU A N 1
ATOM 1781 C CA . LEU A 1 213 ? 8.389 17.276 -6.297 1.00 86.38 213 LEU A CA 1
ATOM 1782 C C . LEU A 1 213 ? 8.190 16.133 -7.307 1.00 86.38 213 LEU A C 1
ATOM 1784 O O . LEU A 1 213 ? 9.023 15.934 -8.187 1.00 86.38 213 LEU A O 1
ATOM 1788 N N . ASP A 1 214 ? 7.099 15.378 -7.192 1.00 86.19 214 ASP A N 1
ATOM 1789 C CA . ASP A 1 214 ? 6.769 14.275 -8.097 1.00 86.19 214 ASP A CA 1
ATOM 1790 C C . ASP A 1 214 ? 5.920 14.718 -9.308 1.00 86.19 214 ASP A C 1
ATOM 1792 O O . ASP A 1 214 ? 5.559 13.876 -10.132 1.00 86.19 214 ASP A O 1
ATOM 1796 N N . ASN A 1 215 ? 5.630 16.017 -9.464 1.00 85.56 215 ASN A N 1
ATOM 1797 C CA . ASN A 1 215 ? 4.746 16.559 -10.506 1.00 85.56 215 ASN A CA 1
ATOM 1798 C C . ASN A 1 215 ? 5.121 16.093 -11.923 1.00 85.56 215 ASN A C 1
ATOM 1800 O O . ASN A 1 215 ? 4.262 15.659 -12.688 1.00 85.56 215 ASN A O 1
ATOM 1804 N N . ASP A 1 216 ? 6.412 16.083 -12.258 1.00 83.88 216 ASP A N 1
ATOM 1805 C CA . ASP A 1 216 ? 6.884 15.621 -13.569 1.00 83.88 216 ASP A CA 1
ATOM 1806 C C . ASP A 1 216 ? 6.577 14.138 -13.809 1.00 83.88 216 ASP A C 1
ATOM 1808 O O . ASP A 1 216 ? 6.204 13.740 -14.914 1.00 83.88 216 ASP A O 1
ATOM 1812 N N . LYS A 1 217 ? 6.695 13.304 -12.769 1.00 84.62 217 LYS A N 1
ATOM 1813 C CA . LYS A 1 217 ? 6.387 11.867 -12.843 1.00 84.62 217 LYS A CA 1
ATOM 1814 C C . LYS A 1 217 ? 4.885 11.641 -12.991 1.00 84.62 217 LYS A C 1
ATOM 1816 O O . LYS A 1 217 ? 4.484 10.778 -13.769 1.00 84.62 217 LYS A O 1
ATOM 1821 N N . PHE A 1 218 ? 4.065 12.440 -12.304 1.00 78.06 218 PHE A N 1
ATOM 1822 C CA . PHE A 1 218 ? 2.612 12.431 -12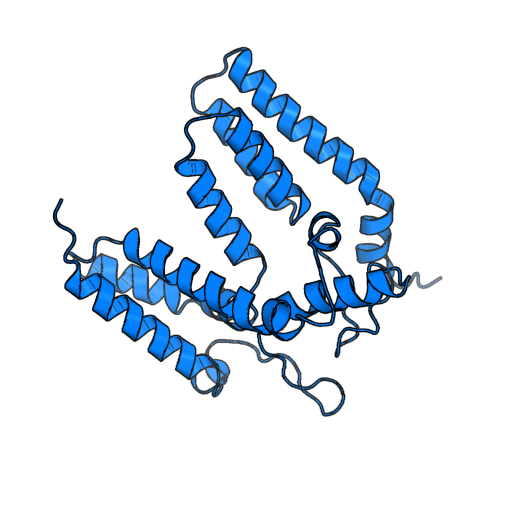.493 1.00 78.06 218 PHE A CA 1
ATOM 1823 C C . PHE A 1 218 ? 2.227 12.829 -13.911 1.00 78.06 218 PHE A C 1
ATOM 1825 O O . PHE A 1 218 ? 1.419 12.155 -14.544 1.00 78.06 218 PHE A O 1
ATOM 1832 N N . ASN A 1 219 ? 2.853 13.867 -14.460 1.00 81.56 219 ASN A N 1
ATOM 1833 C CA . ASN A 1 219 ? 2.552 14.283 -15.821 1.00 81.56 219 ASN A CA 1
ATOM 1834 C C . ASN A 1 219 ? 2.889 13.182 -16.836 1.00 81.56 219 ASN A C 1
ATOM 1836 O O . ASN A 1 219 ? 2.096 12.906 -17.736 1.00 81.56 219 ASN A O 1
ATOM 1840 N N . LYS A 1 220 ? 4.019 12.491 -16.650 1.00 81.69 220 LYS A N 1
ATOM 1841 C CA . LYS A 1 220 ? 4.431 11.355 -17.490 1.00 81.69 220 LYS A CA 1
ATOM 1842 C C . LYS A 1 220 ? 3.454 10.178 -17.431 1.00 81.69 220 LYS A C 1
ATOM 1844 O O . LYS A 1 220 ? 3.152 9.599 -18.476 1.00 81.69 220 LYS A O 1
ATOM 1849 N N . SER A 1 221 ? 2.942 9.841 -16.245 1.00 74.50 221 SER A N 1
ATOM 1850 C CA . SER A 1 221 ? 2.013 8.718 -16.080 1.00 74.50 221 SER A CA 1
ATOM 1851 C C . SER A 1 221 ? 0.606 9.016 -16.618 1.00 74.50 221 SER A C 1
ATOM 1853 O O . SER A 1 221 ? -0.026 8.110 -17.163 1.00 74.50 221 SER A O 1
ATOM 1855 N N . PHE A 1 222 ? 0.138 10.270 -16.538 1.00 67.19 222 PHE A N 1
ATOM 1856 C CA . PHE A 1 222 ? -1.210 10.674 -16.965 1.00 67.19 222 PHE A CA 1
ATOM 1857 C C . PHE A 1 222 ? -1.310 11.167 -18.423 1.00 67.19 222 PHE A C 1
ATOM 1859 O O . PHE A 1 222 ? -2.207 10.736 -19.147 1.00 67.19 222 PHE A O 1
ATOM 1866 N N . PHE A 1 223 ? -0.421 12.047 -18.900 1.00 59.16 223 PHE A N 1
ATOM 1867 C CA . PHE A 1 223 ? -0.670 12.807 -20.140 1.00 59.16 223 PHE A CA 1
ATOM 1868 C C . PHE A 1 223 ? -0.325 12.087 -21.447 1.00 59.16 223 PHE A C 1
ATOM 1870 O O . PHE A 1 223 ? -0.797 12.495 -22.503 1.00 59.16 223 PHE A O 1
ATOM 1877 N N . LYS A 1 224 ? 0.399 10.964 -21.417 1.00 55.72 224 LYS A N 1
ATOM 1878 C CA . LYS A 1 224 ? 0.639 10.163 -22.635 1.00 55.72 224 LYS A CA 1
ATOM 1879 C C . LYS A 1 224 ? -0.582 9.314 -23.055 1.00 55.72 224 LYS A C 1
ATOM 1881 O O . LYS A 1 224 ? -0.499 8.585 -24.038 1.00 55.72 224 LYS A O 1
ATOM 1886 N N . TYR A 1 225 ? -1.703 9.394 -22.327 1.00 48.84 225 TYR A N 1
ATOM 1887 C CA . TYR A 1 225 ? -2.998 8.818 -22.726 1.00 48.84 225 TYR A CA 1
ATOM 1888 C C . TYR A 1 225 ? -3.828 9.732 -23.634 1.00 48.84 225 TYR A C 1
ATOM 1890 O O . TYR A 1 225 ? -4.799 9.263 -24.222 1.00 48.84 225 TYR A O 1
ATOM 1898 N N . TRP A 1 226 ? -3.447 11.003 -23.786 1.00 37.81 226 TRP A N 1
ATOM 1899 C CA . TRP A 1 226 ? -4.032 11.872 -24.797 1.00 37.81 226 TRP A CA 1
ATOM 1900 C C . TRP A 1 226 ? -3.035 11.978 -25.949 1.00 37.81 226 TRP A C 1
ATOM 1902 O O . TRP A 1 226 ? -2.054 12.715 -25.818 1.00 37.81 226 TRP A O 1
ATOM 1912 N N . PRO A 1 227 ? -3.203 11.239 -27.062 1.00 39.38 227 PRO A N 1
ATOM 1913 C CA . PRO A 1 227 ? -2.488 11.620 -28.262 1.00 39.38 227 PRO A CA 1
ATOM 1914 C C . PRO A 1 227 ? -2.939 13.048 -28.558 1.00 39.38 227 PRO A C 1
ATOM 1916 O O . PRO A 1 227 ? -4.119 13.310 -28.792 1.00 39.38 227 PRO A O 1
ATOM 1919 N N . SER A 1 228 ? -2.010 13.995 -28.483 1.00 40.00 228 SER A N 1
ATOM 1920 C CA . SER A 1 228 ? -2.171 15.267 -29.160 1.00 40.00 228 SER A CA 1
ATOM 1921 C C . SER A 1 228 ? -2.355 14.931 -30.637 1.00 40.00 228 SER A C 1
ATOM 1923 O O . SER A 1 228 ? -1.387 14.691 -31.355 1.00 40.00 228 SER A O 1
ATOM 1925 N N . HIS A 1 229 ? -3.611 14.816 -31.065 1.00 41.53 229 HIS A N 1
ATOM 1926 C CA . HIS A 1 229 ? -3.979 14.995 -32.456 1.00 41.53 229 HIS A CA 1
ATOM 1927 C C . HIS A 1 229 ? -3.662 16.451 -32.789 1.00 41.53 229 HIS A C 1
ATOM 1929 O O . HIS A 1 229 ? -4.482 17.345 -32.591 1.00 41.53 229 HIS A O 1
ATOM 1935 N N . SER A 1 230 ? -2.420 16.673 -33.198 1.00 36.41 230 SER A N 1
ATOM 1936 C CA . SER A 1 230 ? -1.939 17.876 -33.862 1.00 36.41 230 SER A CA 1
ATOM 1937 C C . SER A 1 230 ? -1.124 17.425 -35.055 1.00 36.41 230 SER A C 1
ATOM 1939 O O . SER A 1 230 ? -0.130 16.705 -34.800 1.00 36.41 230 SER A O 1
#

Sequence (230 aa):
MKSNFKIHILVFFLSIAVFLLIYPHIFYKYFVFQMPFSDQAPQSYFADWTVIISAMKCKLQGYDVFLDNPCDFWNRRHVYGSILLFLPYSTNLNNLYSIYIPIFFNLLFLFVVISHINFKKVEQVIIYILFIFSPATLLAVERFNIDILIFLILLLICHLRSNLFKSILIVIISLAKFYPAITSIIFLFKGINKKNLSYFLISVAFIALIFFLDNDKFNKSFFKYWPSHS

Secondary structure (DSSP, 8-state):
----HHHHHHHHHHHHHHHHHHTTTTTHHHHSPPPP--SSS---TTHHHHHHHHHHHHHHTT--TTT--TTSTT-----S-GGGGGS---GGGHHIIIIIHHHHHHHHHHHHHHHH---SSHHHHHHHHHHHTSHHHHHHHHHT-THHHHHHHHHHHHH---HHHHHHHHHHHHHH-SGGGGGGGGGTTT---HHHHHHHHHHHHHHHHHHHHTHHHHHHHHHTTS----

pLDDT: mean 85.67, std 12.58, range [36.41, 97.56]

Foldseek 3Di:
DDQPVVVLVVVLVVLVVVLVVVVVVPCCVPAHDDDDADPLQHDAFLQQQVLLLQLLVVVVVVDLQLQFRPSHSVRDGDQWFCLSSPPDDDPVCSCCRRPVVLVVLLSVLSSVVSVVQRPPDVVSVVVVCCVCSHSVNSVCSRNVPCVSVVVVLVVVLVVDPDLVVNLVSLLSVCSGPPPSLVVLCVLPVVHDDPVSVVSSCVSNVSSVVVCVVCVVSNCSNPVVVDPPPD

Radius of gyration: 20.17 Å; chains: 1; bounding box: 45×47×60 Å